Protein AF-A0A8D9S3X8-F1 (afdb_monomer)

Solvent-accessible surface area (backbone atoms only — not comparable to full-atom values): 17162 Å² total; per-residue (Å²): 129,84,77,70,69,65,68,73,70,64,71,75,69,75,83,75,82,81,81,86,65,79,70,72,74,68,79,63,86,40,63,64,54,43,50,50,49,48,48,38,60,72,48,58,67,36,42,63,57,46,53,51,48,69,74,66,63,87,63,100,60,94,54,62,64,28,54,48,35,35,47,45,12,53,45,31,48,51,50,31,56,53,54,72,70,56,53,65,71,56,39,74,53,50,33,66,70,52,52,52,49,50,34,55,55,40,46,53,50,19,50,53,27,41,54,50,18,53,71,61,45,84,78,63,57,71,68,57,51,53,53,49,51,53,52,51,53,53,50,53,51,51,50,52,48,41,54,73,75,64,33,61,70,56,72,79,59,55,64,61,57,59,53,53,46,22,67,49,21,73,43,88,69,46,92,59,45,45,76,38,74,57,69,48,56,74,61,35,52,40,49,44,67,35,45,51,23,37,38,32,35,53,24,36,35,39,17,87,27,29,32,38,37,32,37,44,22,35,38,28,38,42,22,35,42,30,6,59,46,53,47,83,54,77,93,46,35,89,45,78,42,68,25,44,25,39,38,28,43,48,16,35,40,24,41,46,18,36,40,36,55,54,23,39,40,22,40,53,14,35,38,34,60,58,12,33,36,82,57,66,39,63,54,35,24,32,30,37,41,81,71,43,40,82,78,41,74,62,60,92,90,74,87,71,85,72,68,76,70,71,77,74,81,80,72,80,129

Secondary structure (DSSP, 8-state):
--SSSSSSSSSSSSSSSS--S---------HHHHHHHHHIIIIITTHHHHHHHHHH--S--S-HHHHHHHHHHHHHHHHHHHHHT--HHHHHHH-HHHHHHHHHHHHHHHHHHHHHHHHH-TT--HHHHHHHHHHHHHHHHHHHHIIIII-HHHHTT-THHHHHHHHHHSS---TT-EEPSP-EESSSTTEEE-TT-EE-TT-EEE-TT-EEE-TT-EE-TT-EEE-EE--SSGGGTTS-EE--EEE-TT-EE-TT-EE-TTPEEPTT-EE-TT-EE-SPBPTTEEEEETTEEEEEE--TT----------------

Sequence (317 aa):
MNRLLKATSAFSSVAGHVINTRRTKMLKKHPLALYITWIVALAVIPLPLIILTNSQLTTDYEDLFAYDVGILAYVWWLVIIFLSTRPRWLEKYIGIPSMYFLHASLGVAALIAANAHKFLSPGADHLVETTGDIAWYLAIVGIIYAIVFMSGWLVDRFKLLLHVLNDVTGQKIDDSVEIRLPIRSDYGANLKIGKQVFINSGAMFTDLGRIELEDKVLVGPNVTIISVNHPLDPEKRHGIELKAVLIKENAWLGANATILPGVTVGENAVVAAGAVVSKDVPANTVIAGVPAKVIKKSEENNMSFGYITPLSANVER

Structure (mmCIF, N/CA/C/O backbone):
data_AF-A0A8D9S3X8-F1
#
_entry.id   AF-A0A8D9S3X8-F1
#
loop_
_atom_site.group_PDB
_atom_site.id
_atom_site.type_symbol
_atom_site.label_atom_id
_atom_site.label_alt_id
_atom_site.label_comp_id
_atom_site.label_asym_id
_atom_site.label_entity_id
_atom_site.label_seq_id
_atom_site.pdbx_PDB_ins_code
_atom_site.Cartn_x
_atom_site.Cartn_y
_atom_site.Cartn_z
_atom_site.occupancy
_atom_site.B_iso_or_equiv
_atom_site.auth_seq_id
_atom_site.auth_comp_id
_atom_site.auth_asym_id
_atom_site.auth_atom_id
_atom_site.pdbx_PDB_model_num
ATOM 1 N N . MET A 1 1 ? 10.628 -51.390 28.584 1.00 47.34 1 MET A N 1
ATOM 2 C CA . MET A 1 1 ? 11.008 -51.588 27.166 1.00 47.34 1 MET A CA 1
ATOM 3 C C . MET A 1 1 ? 9.856 -51.435 26.153 1.00 47.34 1 MET A C 1
ATOM 5 O O . MET A 1 1 ? 10.149 -51.240 24.989 1.00 47.34 1 MET A O 1
ATOM 9 N N . ASN A 1 2 ? 8.574 -51.382 26.561 1.00 42.44 2 ASN A N 1
ATOM 10 C CA . ASN A 1 2 ? 7.426 -51.174 25.644 1.00 42.44 2 ASN A CA 1
ATOM 11 C C . ASN A 1 2 ? 6.852 -49.738 25.592 1.00 42.44 2 ASN A C 1
ATOM 13 O O . ASN A 1 2 ? 5.782 -49.521 25.032 1.00 42.44 2 ASN A O 1
ATOM 17 N N . ARG A 1 3 ? 7.549 -48.737 26.151 1.00 36.69 3 ARG A N 1
ATOM 18 C CA . ARG A 1 3 ? 7.157 -47.312 26.051 1.00 36.69 3 ARG A CA 1
ATOM 19 C C . ARG A 1 3 ? 8.069 -46.456 25.166 1.00 36.69 3 ARG A C 1
ATOM 21 O O . ARG A 1 3 ? 7.710 -45.326 24.875 1.00 36.69 3 ARG A O 1
ATOM 28 N N . LEU A 1 4 ? 9.182 -47.005 24.675 1.00 35.19 4 LEU A N 1
ATOM 29 C CA . LEU A 1 4 ? 10.107 -46.302 23.770 1.00 35.19 4 LEU A CA 1
ATOM 30 C C . LEU A 1 4 ? 9.934 -46.683 22.288 1.00 35.19 4 LEU A C 1
ATOM 32 O O . LEU A 1 4 ? 10.415 -45.967 21.423 1.00 35.19 4 LEU A O 1
ATOM 36 N N . LEU A 1 5 ? 9.169 -47.739 21.979 1.00 35.56 5 LEU A N 1
ATOM 37 C CA . LEU A 1 5 ? 8.887 -48.178 20.600 1.00 35.56 5 LEU A CA 1
ATOM 38 C C . LEU A 1 5 ? 7.540 -47.682 20.033 1.00 35.56 5 LEU A C 1
ATOM 40 O O . LEU A 1 5 ? 7.235 -47.940 18.876 1.00 35.56 5 LEU A O 1
ATOM 44 N N . LYS A 1 6 ? 6.744 -46.925 20.807 1.00 35.66 6 LYS A N 1
ATOM 45 C CA . LYS A 1 6 ? 5.552 -46.200 20.302 1.00 35.66 6 LYS A CA 1
ATOM 46 C C . LYS A 1 6 ? 5.841 -44.748 19.894 1.00 35.66 6 LYS A C 1
ATOM 48 O O . LYS A 1 6 ? 4.970 -44.096 19.331 1.00 35.66 6 LYS A O 1
ATOM 53 N N . ALA A 1 7 ? 7.054 -44.253 20.148 1.00 36.44 7 ALA A N 1
ATOM 54 C CA . ALA A 1 7 ? 7.473 -42.895 19.791 1.00 36.44 7 ALA A CA 1
ATOM 55 C C . ALA A 1 7 ? 8.031 -42.785 18.357 1.00 36.44 7 ALA A C 1
ATOM 57 O O . ALA A 1 7 ? 8.157 -41.686 17.831 1.00 36.44 7 ALA A O 1
ATOM 58 N N . THR A 1 8 ? 8.313 -43.909 17.692 1.00 34.50 8 THR A N 1
ATOM 59 C CA . THR A 1 8 ? 8.893 -43.938 16.338 1.00 34.50 8 THR A CA 1
ATOM 60 C C . THR A 1 8 ? 7.892 -44.285 15.232 1.00 34.50 8 THR A C 1
ATOM 62 O O . THR A 1 8 ? 8.229 -44.165 14.060 1.00 34.50 8 THR A O 1
ATOM 65 N N . SER A 1 9 ? 6.637 -44.621 15.563 1.00 36.03 9 SER A N 1
ATOM 66 C CA . SER A 1 9 ? 5.563 -44.859 14.577 1.00 36.03 9 SER A CA 1
ATOM 67 C C . SER A 1 9 ? 4.504 -43.747 14.507 1.00 36.03 9 SER A C 1
ATOM 69 O O . SER A 1 9 ? 3.570 -43.849 13.719 1.00 36.03 9 SER A O 1
ATOM 71 N N . ALA A 1 10 ? 4.631 -42.686 15.313 1.00 36.22 10 ALA A N 1
ATOM 72 C CA . ALA A 1 10 ? 3.765 -41.498 15.265 1.00 36.22 10 ALA A CA 1
ATOM 73 C C . ALA A 1 10 ? 4.386 -40.326 14.476 1.00 36.22 10 ALA A C 1
ATOM 75 O O . ALA A 1 10 ? 3.729 -39.317 14.241 1.00 36.22 10 ALA A O 1
ATOM 76 N N . PHE A 1 11 ? 5.634 -40.475 14.019 1.00 32.47 11 PHE A N 1
ATOM 77 C CA . PHE A 1 11 ? 6.345 -39.475 13.214 1.00 32.47 11 PHE A CA 1
ATOM 78 C C . PHE A 1 11 ? 6.226 -39.691 11.695 1.00 32.47 11 PHE A C 1
ATOM 80 O O . PHE A 1 11 ? 6.710 -38.869 10.924 1.00 32.47 11 PHE A O 1
ATOM 87 N N . SER A 1 12 ? 5.548 -40.755 11.246 1.00 33.28 12 SER A N 1
ATOM 88 C CA . SER A 1 12 ? 5.388 -41.075 9.818 1.00 33.28 12 SER A CA 1
ATOM 89 C C . SER A 1 12 ? 3.976 -40.865 9.253 1.00 33.28 12 SER A C 1
ATOM 91 O O . SER A 1 12 ? 3.786 -41.073 8.059 1.00 33.28 12 SER A O 1
ATOM 93 N N . SER A 1 13 ? 2.994 -40.398 10.040 1.00 36.81 13 SER A N 1
ATOM 94 C CA . SER A 1 13 ? 1.639 -40.087 9.526 1.00 36.81 13 SER A CA 1
ATOM 95 C C . SER A 1 13 ? 1.201 -38.623 9.675 1.00 36.81 13 SER A C 1
ATOM 97 O O . SER A 1 13 ? 0.159 -38.244 9.148 1.00 36.81 13 SER A O 1
ATOM 99 N N . VAL A 1 14 ? 2.031 -37.762 10.276 1.00 34.62 14 VAL A N 1
ATOM 100 C CA . VAL A 1 14 ? 1.801 -36.301 10.359 1.00 34.62 14 VAL A CA 1
ATOM 101 C C . VAL A 1 14 ? 2.506 -35.535 9.221 1.00 34.62 14 VAL A C 1
ATOM 103 O O . VAL A 1 14 ? 2.234 -34.363 8.985 1.00 34.62 14 VAL A O 1
ATOM 106 N N . ALA A 1 15 ? 3.329 -36.213 8.414 1.00 32.97 15 ALA A N 1
ATOM 107 C CA . ALA A 1 15 ? 3.991 -35.634 7.238 1.00 32.97 15 ALA A CA 1
ATOM 108 C C . ALA A 1 15 ? 3.127 -35.642 5.953 1.00 32.97 15 ALA A C 1
ATOM 110 O O . ALA A 1 15 ? 3.614 -35.285 4.883 1.00 32.97 15 ALA A O 1
ATOM 111 N N . GLY A 1 16 ? 1.860 -36.071 6.033 1.00 33.44 16 GLY A N 1
ATOM 112 C CA . GLY A 1 16 ? 1.054 -36.406 4.854 1.00 33.44 16 GLY A CA 1
ATOM 113 C C . GLY A 1 16 ? -0.154 -35.521 4.543 1.00 33.44 16 GLY A C 1
ATOM 114 O O . GLY A 1 16 ? -0.777 -35.763 3.516 1.00 33.44 16 GLY A O 1
ATOM 115 N N . HIS A 1 17 ? -0.539 -34.550 5.380 1.00 36.78 17 HIS A N 1
ATOM 116 C CA . HIS A 1 17 ? -1.831 -33.851 5.218 1.00 36.78 17 HIS A CA 1
ATOM 117 C C . HIS A 1 17 ? -1.801 -32.354 5.562 1.00 36.78 17 HIS A C 1
ATOM 119 O O . HIS A 1 17 ? -2.729 -31.811 6.155 1.00 36.78 17 HIS A O 1
ATOM 125 N N . VAL A 1 18 ? -0.754 -31.651 5.132 1.00 38.16 18 VAL A N 1
ATOM 126 C CA . VAL A 1 18 ? -0.774 -30.186 5.051 1.00 38.16 18 VAL A CA 1
ATOM 127 C C . VAL A 1 18 ? -0.359 -29.789 3.637 1.00 38.16 18 VAL A C 1
ATOM 129 O O . VAL A 1 18 ? 0.583 -30.339 3.074 1.00 38.16 18 VAL A O 1
ATOM 132 N N . ILE A 1 19 ? -1.074 -28.805 3.087 1.00 36.69 19 ILE A N 1
ATOM 133 C CA . ILE A 1 19 ? -0.876 -28.162 1.778 1.00 36.69 19 ILE A CA 1
ATOM 134 C C . ILE A 1 19 ? -1.491 -28.903 0.574 1.00 36.69 19 ILE A C 1
ATOM 136 O O . ILE A 1 19 ? -0.815 -29.269 -0.383 1.00 36.69 19 ILE A O 1
ATOM 140 N N . ASN A 1 20 ? -2.823 -28.987 0.547 1.00 32.56 20 ASN A N 1
ATOM 141 C CA . ASN A 1 20 ? -3.553 -28.826 -0.717 1.00 32.56 20 ASN A CA 1
ATOM 142 C C . ASN A 1 20 ? -4.311 -27.489 -0.709 1.00 32.56 20 ASN A C 1
ATOM 144 O O . ASN A 1 20 ? -5.492 -27.400 -1.037 1.00 32.56 20 ASN A O 1
ATOM 148 N N . THR A 1 21 ? -3.620 -26.415 -0.314 1.00 38.22 21 THR A N 1
ATOM 149 C CA . THR A 1 21 ? -3.961 -25.105 -0.858 1.00 38.22 21 THR A CA 1
ATOM 150 C C . THR A 1 21 ? -3.691 -25.211 -2.347 1.00 38.22 21 THR A C 1
ATOM 152 O O . THR A 1 21 ? -2.612 -25.643 -2.758 1.00 38.22 21 THR A O 1
ATOM 155 N N . ARG A 1 22 ? -4.690 -24.878 -3.170 1.00 38.00 22 ARG A N 1
ATOM 156 C CA . ARG A 1 22 ? -4.484 -24.663 -4.601 1.00 38.00 22 ARG A CA 1
ATOM 157 C C . ARG A 1 22 ? -3.205 -23.851 -4.733 1.00 38.00 22 ARG A C 1
ATOM 159 O O . ARG A 1 22 ? -3.203 -22.674 -4.378 1.00 38.00 22 ARG A O 1
ATOM 166 N N . ARG A 1 23 ? -2.127 -24.483 -5.212 1.00 35.97 23 ARG A N 1
ATOM 167 C CA . ARG A 1 23 ? -0.972 -23.773 -5.741 1.00 35.97 23 ARG A CA 1
ATOM 168 C C . ARG A 1 23 ? -1.571 -22.807 -6.754 1.00 35.97 23 ARG A C 1
ATOM 170 O O . ARG A 1 23 ? -1.879 -23.204 -7.879 1.00 35.97 23 ARG A O 1
ATOM 177 N N . THR A 1 24 ? -1.717 -21.537 -6.380 1.00 40.12 24 THR A N 1
ATOM 178 C CA . THR A 1 24 ? -1.376 -20.469 -7.305 1.00 40.12 24 THR A CA 1
ATOM 179 C C . THR A 1 24 ? -0.051 -20.938 -7.860 1.00 40.12 24 THR A C 1
ATOM 181 O O . THR A 1 24 ? 0.897 -21.162 -7.106 1.00 40.12 24 THR A O 1
ATOM 184 N N . LYS A 1 25 ? -0.064 -21.352 -9.130 1.00 40.25 25 LYS A N 1
ATOM 185 C CA . LYS A 1 25 ? 1.134 -21.798 -9.825 1.00 40.25 25 LYS A CA 1
ATOM 186 C C . LYS A 1 25 ? 2.155 -20.715 -9.518 1.00 40.25 25 LYS A C 1
ATOM 188 O O . LYS A 1 25 ? 2.038 -19.618 -10.054 1.00 40.25 25 LYS A O 1
ATOM 193 N N . MET A 1 26 ? 3.091 -21.005 -8.609 1.00 37.62 26 MET A N 1
ATOM 194 C CA . MET A 1 26 ? 4.319 -20.244 -8.499 1.00 37.62 26 MET A CA 1
ATOM 195 C C . MET A 1 26 ? 4.748 -20.081 -9.943 1.00 37.62 26 MET A C 1
ATOM 197 O O . MET A 1 26 ? 4.790 -21.097 -10.652 1.00 37.62 26 MET A O 1
ATOM 201 N N . LEU A 1 27 ? 4.935 -18.833 -10.390 1.00 48.28 27 LEU A N 1
ATOM 202 C CA . LEU A 1 27 ? 5.639 -18.532 -11.628 1.00 48.28 27 LEU A CA 1
ATOM 203 C C . LEU A 1 27 ? 6.800 -19.511 -11.646 1.00 48.28 27 LEU A C 1
ATOM 205 O O . LEU A 1 27 ? 7.711 -19.404 -10.820 1.00 48.28 27 LEU A O 1
ATOM 209 N N . LYS A 1 28 ? 6.690 -20.569 -12.458 1.00 47.72 28 LYS A N 1
ATOM 210 C CA . LYS A 1 28 ? 7.789 -21.504 -12.580 1.00 47.72 28 LYS A CA 1
ATOM 211 C C . LYS A 1 28 ? 8.878 -20.595 -13.108 1.00 47.72 28 LYS A C 1
ATOM 213 O O . LYS A 1 28 ? 8.711 -20.038 -14.191 1.00 47.72 28 LYS A O 1
ATOM 218 N N . LYS A 1 29 ? 9.913 -20.354 -12.300 1.00 57.00 29 LYS A N 1
ATOM 219 C CA . LYS A 1 29 ? 11.132 -19.699 -12.752 1.00 57.00 29 LYS A CA 1
ATOM 220 C C . LYS A 1 29 ? 11.635 -20.593 -13.874 1.00 57.00 29 LYS A C 1
ATOM 222 O O . LYS A 1 29 ? 12.301 -21.591 -13.626 1.00 57.00 29 LYS A O 1
ATOM 227 N N . HIS A 1 30 ? 11.211 -20.304 -15.092 1.00 63.28 30 HIS A N 1
ATOM 228 C CA . HIS A 1 30 ? 11.728 -20.899 -16.300 1.00 63.28 30 HIS A CA 1
ATOM 229 C C . HIS A 1 30 ? 12.682 -19.856 -16.862 1.00 63.28 30 HIS A C 1
ATOM 231 O O . HIS A 1 30 ? 12.321 -19.169 -17.816 1.00 63.28 30 HIS A O 1
ATOM 237 N N . PRO A 1 31 ? 13.883 -19.692 -16.267 1.00 73.00 31 PRO A N 1
ATOM 238 C CA . PRO A 1 31 ? 14.869 -18.770 -16.810 1.00 73.00 31 PRO A CA 1
ATOM 239 C C . PRO A 1 31 ? 15.154 -19.127 -18.273 1.00 73.00 31 PRO A C 1
ATOM 241 O O . PRO A 1 31 ? 15.320 -18.236 -19.086 1.00 73.00 31 PRO A O 1
ATOM 244 N N . LEU A 1 32 ? 15.036 -20.409 -18.643 1.00 84.88 32 LEU A N 1
ATOM 245 C CA . LEU A 1 32 ? 15.086 -20.873 -20.026 1.00 84.88 32 LEU A CA 1
ATOM 246 C C . LEU A 1 32 ? 14.068 -20.182 -20.948 1.00 84.88 32 LEU A C 1
ATOM 248 O O . LEU A 1 32 ? 14.449 -19.744 -22.023 1.00 84.88 32 LEU A O 1
ATOM 252 N N . ALA A 1 33 ? 12.797 -20.052 -20.552 1.00 84.25 33 ALA A N 1
ATOM 253 C CA . ALA A 1 33 ? 11.791 -19.386 -21.384 1.00 84.25 33 ALA A CA 1
ATOM 254 C C . ALA A 1 33 ? 12.117 -17.897 -21.562 1.00 84.25 33 ALA A C 1
ATOM 256 O O . ALA A 1 33 ? 11.960 -17.354 -22.654 1.00 84.25 33 ALA A O 1
ATOM 257 N N . LEU A 1 34 ? 12.630 -17.257 -20.509 1.00 84.81 34 LEU A N 1
ATOM 258 C CA . LEU A 1 34 ? 13.109 -15.880 -20.570 1.00 84.81 34 LEU A CA 1
ATOM 259 C C . LEU A 1 34 ? 14.333 -15.746 -21.490 1.00 84.81 34 LEU A C 1
ATOM 261 O O . LEU A 1 34 ? 14.339 -14.871 -22.346 1.00 84.81 34 LEU A O 1
ATOM 265 N N . TYR A 1 35 ? 15.328 -16.631 -21.379 1.00 87.81 35 TYR A N 1
ATOM 266 C CA . TYR A 1 35 ? 16.508 -16.638 -22.252 1.00 87.81 35 TYR A CA 1
ATOM 267 C C . TYR A 1 35 ? 16.145 -16.910 -23.712 1.00 87.81 35 TYR A C 1
ATOM 269 O O . TYR A 1 35 ? 16.637 -16.216 -24.593 1.00 87.81 35 TYR A O 1
ATOM 277 N N . ILE A 1 36 ? 15.245 -17.861 -23.976 1.00 90.75 36 ILE A N 1
ATOM 278 C CA . ILE A 1 36 ? 14.726 -18.114 -25.326 1.00 90.75 36 ILE A CA 1
ATOM 279 C C . ILE A 1 36 ? 14.034 -16.860 -25.856 1.00 90.75 36 ILE A C 1
ATOM 281 O O . ILE A 1 36 ? 14.285 -16.467 -26.988 1.00 90.75 36 ILE A O 1
ATOM 285 N N . THR A 1 37 ? 13.212 -16.197 -25.038 1.00 88.38 37 THR A N 1
ATOM 286 C CA . THR A 1 37 ? 12.543 -14.951 -25.442 1.00 88.38 37 THR A CA 1
ATOM 287 C C . THR A 1 37 ? 13.562 -13.866 -25.796 1.00 88.38 37 THR A C 1
ATOM 289 O O . THR A 1 37 ? 13.409 -13.206 -26.819 1.00 88.38 37 THR A O 1
ATOM 292 N N . TRP A 1 38 ? 14.630 -13.723 -25.006 1.00 89.56 38 TRP A N 1
ATOM 293 C CA . TRP A 1 38 ? 15.734 -12.808 -25.299 1.00 89.56 38 TRP A CA 1
ATOM 294 C C . TRP A 1 38 ? 16.455 -13.145 -26.604 1.00 89.56 38 TRP A C 1
ATOM 296 O O . TRP A 1 38 ? 16.645 -12.258 -27.426 1.00 89.56 38 TRP A O 1
ATOM 306 N N . ILE A 1 39 ? 16.820 -14.410 -26.824 1.00 91.69 39 ILE A N 1
ATOM 307 C CA . ILE A 1 39 ? 17.488 -14.857 -28.058 1.00 91.69 39 ILE A CA 1
ATOM 308 C C . ILE A 1 39 ? 16.589 -14.607 -29.270 1.00 91.69 39 ILE A C 1
ATOM 310 O O . ILE A 1 39 ? 17.050 -14.112 -30.298 1.00 91.69 39 ILE A O 1
ATOM 314 N N . VAL A 1 40 ? 15.296 -14.910 -29.144 1.00 91.50 40 VAL A N 1
ATOM 315 C CA . VAL A 1 40 ? 14.330 -14.683 -30.217 1.00 91.50 40 VAL A CA 1
ATOM 316 C C . VAL A 1 40 ? 14.227 -13.192 -30.536 1.00 91.50 40 VAL A C 1
ATOM 318 O O . VAL A 1 40 ? 14.364 -12.816 -31.696 1.00 91.50 40 VAL A O 1
ATOM 321 N N . ALA A 1 41 ? 14.053 -12.347 -29.519 1.00 89.12 41 ALA A N 1
ATOM 322 C CA . ALA A 1 41 ? 13.935 -10.902 -29.686 1.00 89.12 41 ALA A CA 1
ATOM 323 C C . ALA A 1 41 ? 15.213 -10.251 -30.243 1.00 89.12 41 ALA A C 1
ATOM 325 O O . ALA A 1 41 ? 15.127 -9.416 -31.139 1.00 89.12 41 ALA A O 1
ATOM 326 N N . LEU A 1 42 ? 16.385 -10.630 -29.724 1.00 90.25 42 LEU A N 1
ATOM 327 C CA . LEU A 1 42 ? 17.657 -9.994 -30.070 1.00 90.25 42 LEU A CA 1
ATOM 328 C C . LEU A 1 42 ? 18.240 -10.492 -31.391 1.00 90.25 42 LEU A C 1
ATOM 330 O O . LEU A 1 42 ? 18.815 -9.690 -32.117 1.00 90.25 42 LEU A O 1
ATOM 334 N N . ALA A 1 43 ? 18.109 -11.786 -31.693 1.00 87.62 43 ALA A N 1
ATOM 335 C CA . ALA A 1 43 ? 18.827 -12.414 -32.800 1.00 87.62 43 ALA A CA 1
ATOM 336 C C . ALA A 1 43 ? 17.899 -13.031 -33.850 1.00 87.62 43 ALA A C 1
ATOM 338 O O . ALA A 1 43 ? 18.110 -12.817 -35.036 1.00 87.62 43 ALA A O 1
ATOM 339 N N . VAL A 1 44 ? 16.860 -13.773 -33.454 1.00 93.19 44 VAL A N 1
ATOM 340 C CA . VAL A 1 44 ? 16.051 -14.536 -34.428 1.00 93.19 44 VAL A CA 1
ATOM 341 C C . VAL A 1 44 ? 15.134 -13.635 -35.252 1.00 93.19 44 VAL A C 1
ATOM 343 O O . VAL A 1 44 ? 15.037 -13.826 -36.458 1.00 93.19 44 VAL A O 1
ATOM 346 N N . ILE A 1 45 ? 14.455 -12.669 -34.628 1.00 93.25 45 ILE A N 1
ATOM 347 C CA . ILE A 1 45 ? 13.508 -11.790 -35.335 1.00 93.25 45 ILE A CA 1
ATOM 348 C C . ILE A 1 45 ? 14.222 -10.836 -36.313 1.00 93.25 45 ILE A C 1
ATOM 350 O O . ILE A 1 45 ? 13.712 -10.675 -37.421 1.00 93.25 45 ILE A O 1
ATOM 354 N N . PRO A 1 46 ? 15.380 -10.224 -35.986 1.00 92.75 46 PRO A N 1
ATOM 355 C CA . PRO A 1 46 ? 16.067 -9.344 -36.938 1.00 92.75 46 PRO A CA 1
ATOM 356 C C . PRO A 1 46 ? 16.747 -10.070 -38.106 1.00 92.75 46 PRO A C 1
ATOM 358 O O . PRO A 1 46 ? 16.871 -9.505 -39.193 1.00 92.75 46 PRO A O 1
ATOM 361 N N . LEU A 1 47 ? 17.175 -11.320 -37.900 1.00 91.62 47 LEU A N 1
ATOM 362 C CA . LEU A 1 47 ? 18.034 -12.051 -38.835 1.00 91.62 47 LEU A CA 1
ATOM 363 C C . LEU A 1 47 ? 17.481 -12.165 -40.271 1.00 91.62 47 LEU A C 1
ATOM 365 O O . LEU A 1 47 ? 18.255 -11.933 -41.197 1.00 91.62 47 LEU A O 1
ATOM 369 N N . PRO A 1 48 ? 16.187 -12.466 -40.515 1.00 92.62 48 PRO A N 1
ATOM 370 C CA . PRO A 1 48 ? 15.653 -12.527 -41.875 1.00 92.62 48 PRO A CA 1
ATOM 371 C C . PRO A 1 48 ? 15.797 -11.212 -42.644 1.00 92.62 48 PRO A C 1
ATOM 373 O O . PRO A 1 48 ? 16.111 -11.236 -43.832 1.00 92.62 48 PRO A O 1
ATOM 376 N N . LEU A 1 49 ? 15.591 -10.072 -41.975 1.00 89.38 49 LEU A N 1
ATOM 377 C CA . LEU A 1 49 ? 15.681 -8.759 -42.611 1.00 89.38 49 LEU A CA 1
ATOM 378 C C . LEU A 1 49 ? 17.139 -8.371 -42.884 1.00 89.38 49 LEU A C 1
ATOM 380 O O . LEU A 1 49 ? 17.425 -7.831 -43.945 1.00 89.38 49 LEU A O 1
ATOM 384 N N . ILE A 1 50 ? 18.059 -8.715 -41.980 1.00 89.69 50 ILE A N 1
ATOM 385 C CA . ILE A 1 50 ? 19.508 -8.551 -42.188 1.00 89.69 50 ILE A CA 1
ATOM 386 C C . ILE A 1 50 ? 19.976 -9.372 -43.399 1.00 89.69 50 ILE A C 1
ATOM 388 O O . ILE A 1 50 ? 20.613 -8.841 -44.303 1.00 89.69 50 ILE A O 1
ATOM 392 N N . ILE A 1 51 ? 19.609 -10.659 -43.467 1.00 89.00 51 ILE A N 1
ATOM 393 C CA . ILE A 1 51 ? 19.984 -11.540 -44.588 1.00 89.00 51 ILE A CA 1
ATOM 394 C C . ILE A 1 51 ? 19.415 -11.019 -45.909 1.00 89.00 51 ILE A C 1
ATOM 396 O O . ILE A 1 51 ? 20.116 -11.002 -46.922 1.00 89.00 51 ILE A O 1
ATOM 400 N N . LEU A 1 52 ? 18.144 -10.607 -45.919 1.00 86.88 52 LEU A N 1
ATOM 401 C CA . LEU A 1 52 ? 17.510 -10.076 -47.122 1.00 86.88 52 LEU A CA 1
ATOM 402 C C . LEU A 1 52 ? 18.236 -8.819 -47.609 1.00 86.88 52 LEU A C 1
ATOM 404 O O . LEU A 1 52 ? 18.601 -8.742 -48.777 1.00 86.88 52 LEU A O 1
ATOM 408 N N . THR A 1 53 ? 18.496 -7.873 -46.711 1.00 83.44 53 THR A N 1
ATOM 409 C CA . THR A 1 53 ? 19.188 -6.624 -47.037 1.00 83.44 53 THR A CA 1
ATOM 410 C C . THR A 1 53 ? 20.599 -6.890 -47.564 1.00 83.44 53 THR A C 1
ATOM 412 O O . THR A 1 53 ? 20.942 -6.414 -48.643 1.00 83.44 53 THR A O 1
ATOM 415 N N . ASN A 1 54 ? 21.370 -7.745 -46.891 1.00 83.94 54 ASN A N 1
ATOM 416 C CA . ASN A 1 54 ? 22.747 -8.065 -47.282 1.00 83.94 54 ASN A CA 1
ATOM 417 C C . ASN A 1 54 ? 22.847 -8.930 -48.551 1.00 83.94 54 ASN A C 1
ATOM 419 O O . ASN A 1 54 ? 23.908 -8.989 -49.163 1.00 83.94 54 ASN A O 1
ATOM 423 N N . SER A 1 55 ? 21.766 -9.603 -48.962 1.00 83.06 55 SER A N 1
ATOM 424 C CA . SER A 1 55 ? 21.727 -10.380 -50.213 1.00 83.06 55 SER A CA 1
ATOM 425 C C . SER A 1 55 ? 21.195 -9.599 -51.418 1.00 83.06 55 SER A C 1
ATOM 427 O O . SER A 1 55 ? 21.446 -10.009 -52.549 1.00 83.06 55 SER A O 1
ATOM 429 N N . GLN A 1 56 ? 20.457 -8.505 -51.194 1.00 78.06 56 GLN A N 1
ATOM 430 C CA . GLN A 1 56 ? 19.800 -7.720 -52.249 1.00 78.06 56 GLN A CA 1
ATOM 431 C C . GLN A 1 56 ? 20.436 -6.340 -52.478 1.00 78.06 56 GLN A C 1
ATOM 433 O O . GLN A 1 56 ? 20.281 -5.782 -53.563 1.00 78.06 56 GLN A O 1
ATOM 438 N N . LEU A 1 57 ? 21.153 -5.774 -51.501 1.00 68.56 57 LEU A N 1
ATOM 439 C CA . LEU A 1 57 ? 21.923 -4.543 -51.700 1.00 68.56 57 LEU A CA 1
ATOM 440 C C . LEU A 1 57 ? 23.228 -4.868 -52.439 1.00 68.56 57 LEU A C 1
ATOM 442 O O . LEU A 1 57 ? 24.186 -5.360 -51.854 1.00 68.56 57 LEU A O 1
ATOM 446 N N . THR A 1 58 ? 23.259 -4.601 -53.745 1.00 56.94 58 THR A N 1
ATOM 447 C CA . THR A 1 58 ? 24.386 -4.911 -54.645 1.00 56.94 58 THR A CA 1
ATOM 448 C C . THR A 1 58 ? 25.251 -3.695 -54.998 1.00 56.94 58 THR A C 1
ATOM 450 O O . THR A 1 58 ? 25.844 -3.663 -56.072 1.00 56.94 58 THR A O 1
ATOM 453 N N . THR A 1 59 ? 25.291 -2.659 -54.162 1.00 55.28 59 THR A N 1
ATOM 454 C CA . THR A 1 59 ? 25.973 -1.392 -54.493 1.00 55.28 59 THR A CA 1
ATOM 455 C C . THR A 1 59 ? 27.048 -1.040 -53.476 1.00 55.28 59 THR A C 1
ATOM 457 O O . THR A 1 59 ? 26.844 -1.299 -52.293 1.00 55.28 59 THR A O 1
ATOM 460 N N . ASP A 1 60 ? 28.135 -0.431 -53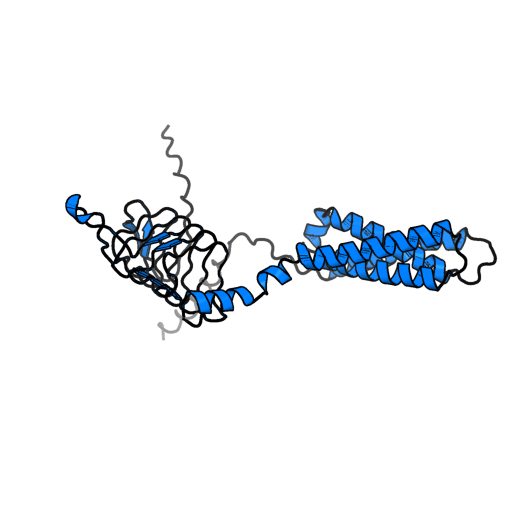.970 1.00 55.50 60 ASP A N 1
ATOM 461 C CA . ASP A 1 60 ? 29.393 0.012 -53.330 1.00 55.50 60 ASP A CA 1
ATOM 462 C C . ASP A 1 60 ? 29.244 0.882 -52.057 1.00 55.50 60 ASP A C 1
ATOM 464 O O . ASP A 1 60 ? 29.789 1.980 -51.958 1.00 55.50 60 ASP A O 1
ATOM 468 N N . TYR A 1 61 ? 28.497 0.421 -51.058 1.00 55.59 61 TYR A N 1
ATOM 469 C CA . TYR A 1 61 ? 28.475 1.011 -49.726 1.00 55.59 61 TYR A CA 1
ATOM 470 C C . TYR A 1 61 ? 29.415 0.206 -48.834 1.00 55.59 61 TYR A C 1
ATOM 472 O O . TYR A 1 61 ? 29.125 -0.935 -48.480 1.00 55.59 61 TYR A O 1
ATOM 480 N N . GLU A 1 62 ? 30.538 0.815 -48.457 1.00 58.31 62 GLU A N 1
ATOM 481 C CA . GLU A 1 62 ? 31.557 0.201 -47.594 1.00 58.31 62 GLU A CA 1
ATOM 482 C C . GLU A 1 62 ? 31.052 -0.107 -46.164 1.00 58.31 62 GLU A C 1
ATOM 484 O O . GLU A 1 62 ? 31.702 -0.852 -45.436 1.00 58.31 62 GLU A O 1
ATOM 489 N N . ASP A 1 63 ? 29.851 0.357 -45.783 1.00 66.50 63 ASP A N 1
ATOM 490 C CA . ASP A 1 63 ? 29.333 0.289 -44.410 1.00 66.50 63 ASP A CA 1
ATOM 491 C C . ASP A 1 63 ? 28.015 -0.502 -44.260 1.00 66.50 63 ASP A C 1
ATOM 493 O O . ASP A 1 63 ? 27.052 -0.035 -43.645 1.00 66.50 63 ASP A O 1
ATOM 497 N N . LEU A 1 64 ? 27.960 -1.746 -44.759 1.00 76.62 64 LEU A N 1
ATOM 498 C CA . LEU A 1 64 ? 26.841 -2.684 -44.496 1.00 76.62 64 LEU A CA 1
ATOM 499 C C . LEU A 1 64 ? 26.508 -2.800 -42.993 1.00 76.62 64 LEU A C 1
ATOM 501 O O . LEU A 1 64 ? 25.346 -2.920 -42.605 1.00 76.62 64 LEU A O 1
ATOM 505 N N . PHE A 1 65 ? 27.521 -2.664 -42.134 1.00 85.81 65 PHE A N 1
ATOM 506 C CA . PHE A 1 65 ? 27.362 -2.680 -40.682 1.00 85.81 65 PHE A CA 1
ATOM 507 C C . PHE A 1 65 ? 26.465 -1.549 -40.154 1.00 85.81 65 PHE A C 1
ATOM 509 O O . PHE A 1 65 ? 25.665 -1.773 -39.244 1.00 85.81 65 PHE A O 1
ATOM 516 N N . ALA A 1 66 ? 26.552 -0.342 -40.724 1.00 85.31 66 ALA A N 1
ATOM 517 C CA . ALA A 1 66 ? 25.712 0.779 -40.307 1.00 85.31 66 ALA A CA 1
ATOM 518 C C . ALA A 1 66 ? 24.229 0.462 -40.542 1.00 85.31 66 ALA A C 1
ATOM 520 O O . ALA A 1 66 ? 23.390 0.721 -39.675 1.00 85.31 66 ALA A O 1
ATOM 521 N N . TYR A 1 67 ? 23.907 -0.144 -41.686 1.00 84.75 67 TYR A N 1
ATOM 522 C CA . TYR A 1 67 ? 22.545 -0.542 -42.043 1.00 84.75 67 TYR A CA 1
ATOM 523 C C . TYR A 1 67 ? 22.031 -1.699 -41.183 1.00 84.75 67 TYR A C 1
ATOM 525 O O . TYR A 1 67 ? 20.891 -1.641 -40.721 1.00 84.75 67 TYR A O 1
ATOM 533 N N . ASP A 1 68 ? 22.872 -2.689 -40.876 1.00 90.19 68 ASP A N 1
ATOM 534 C CA . ASP A 1 68 ? 22.521 -3.790 -39.970 1.00 90.19 68 ASP A CA 1
ATOM 535 C C . ASP A 1 68 ? 22.136 -3.275 -38.575 1.00 90.19 68 ASP A C 1
ATOM 537 O O . ASP A 1 68 ? 21.135 -3.704 -37.995 1.00 90.19 68 ASP A O 1
ATOM 541 N N . VAL A 1 69 ? 22.878 -2.295 -38.052 1.00 91.06 69 VAL A N 1
ATOM 542 C CA . VAL A 1 69 ? 22.568 -1.640 -36.772 1.00 91.06 69 VAL A CA 1
ATOM 543 C C . VAL A 1 69 ? 21.233 -0.883 -36.837 1.00 91.06 69 VAL A C 1
ATOM 545 O O . VAL A 1 69 ? 20.444 -0.946 -35.890 1.00 91.06 69 VAL A O 1
ATOM 548 N N . GLY A 1 70 ? 20.933 -0.224 -37.960 1.00 89.50 70 GLY A N 1
ATOM 549 C CA . GLY A 1 70 ? 19.639 0.427 -38.191 1.00 89.50 70 GLY A CA 1
ATOM 550 C C . GLY A 1 70 ? 18.475 -0.568 -38.247 1.00 89.50 70 GLY A C 1
ATOM 551 O O . GLY A 1 70 ? 17.429 -0.347 -37.632 1.00 89.50 70 GLY A O 1
ATOM 552 N N . ILE A 1 71 ? 18.674 -1.712 -38.907 1.00 91.56 71 ILE A N 1
ATOM 553 C CA . ILE A 1 71 ? 17.700 -2.809 -38.969 1.00 91.56 71 ILE A CA 1
ATOM 554 C C . ILE A 1 71 ? 17.445 -3.390 -37.576 1.00 91.56 71 ILE A C 1
ATOM 556 O O . ILE A 1 71 ? 16.286 -3.599 -37.209 1.00 91.56 71 ILE A O 1
ATOM 560 N N . LEU A 1 72 ? 18.494 -3.612 -36.777 1.00 94.31 72 LEU A N 1
ATOM 561 C CA . LEU A 1 72 ? 18.353 -4.057 -35.388 1.00 94.31 72 LEU A CA 1
ATOM 562 C C . LEU A 1 72 ? 17.501 -3.075 -34.581 1.00 94.31 72 LEU A C 1
ATOM 564 O O . LEU A 1 72 ? 16.552 -3.497 -33.919 1.00 94.31 72 LEU A O 1
ATOM 568 N N . ALA A 1 73 ? 17.788 -1.775 -34.685 1.00 92.38 73 ALA A N 1
ATOM 569 C CA . ALA A 1 73 ? 17.022 -0.737 -34.006 1.00 92.38 73 ALA A CA 1
ATOM 570 C C . ALA A 1 73 ? 15.536 -0.773 -34.395 1.00 92.38 73 ALA A C 1
ATOM 572 O O . ALA A 1 73 ? 14.668 -0.816 -33.520 1.00 92.38 73 ALA A O 1
ATOM 573 N N . TYR A 1 74 ? 15.241 -0.823 -35.697 1.00 91.12 74 TYR A N 1
ATOM 574 C CA . TYR A 1 74 ? 13.877 -0.879 -36.223 1.00 91.12 74 TYR A CA 1
ATOM 575 C C . TYR A 1 74 ? 13.118 -2.120 -35.736 1.00 91.12 74 TYR A C 1
ATOM 577 O O . TYR A 1 74 ? 12.003 -2.019 -35.217 1.00 91.12 74 TYR A O 1
ATOM 585 N N . VAL A 1 75 ? 13.729 -3.300 -35.851 1.00 95.12 75 VAL A N 1
ATOM 586 C CA . VAL A 1 75 ? 13.093 -4.559 -35.453 1.00 95.12 75 VAL A CA 1
ATOM 587 C C . VAL A 1 75 ? 12.862 -4.600 -33.947 1.00 95.12 75 VAL A C 1
ATOM 589 O O . VAL A 1 75 ? 11.772 -4.966 -33.506 1.00 95.12 75 VAL A O 1
ATOM 592 N N . TRP A 1 76 ? 13.837 -4.185 -33.138 1.00 95.25 76 TRP A N 1
ATOM 593 C CA . TRP A 1 76 ? 13.660 -4.101 -31.690 1.00 95.25 76 TRP A CA 1
ATOM 594 C C . TRP A 1 76 ? 12.559 -3.111 -31.308 1.00 95.25 76 TRP A C 1
ATOM 596 O O . TRP A 1 76 ? 11.788 -3.405 -30.393 1.00 95.25 76 TRP A O 1
ATOM 606 N N . TRP A 1 77 ? 12.400 -2.009 -32.050 1.00 91.25 77 TRP A N 1
ATOM 607 C CA . TRP A 1 77 ? 11.287 -1.075 -31.870 1.00 91.25 77 TRP A CA 1
ATOM 608 C C . TRP A 1 77 ? 9.918 -1.736 -32.114 1.00 91.25 77 TRP A C 1
ATOM 610 O O . TRP A 1 77 ? 8.985 -1.595 -31.321 1.00 91.25 77 TRP A O 1
ATOM 620 N N . LEU A 1 78 ? 9.790 -2.543 -33.168 1.00 93.56 78 LEU A N 1
ATOM 621 C CA . LEU A 1 78 ? 8.565 -3.312 -33.417 1.00 93.56 78 LEU A CA 1
ATOM 622 C C . LEU A 1 78 ? 8.312 -4.363 -32.331 1.00 93.56 78 LEU A C 1
ATOM 624 O O . LEU A 1 78 ? 7.171 -4.551 -31.900 1.00 93.56 78 LEU A O 1
ATOM 628 N N . VAL A 1 79 ? 9.367 -5.023 -31.848 1.00 94.06 79 VAL A N 1
ATOM 629 C CA . VAL A 1 79 ? 9.259 -6.008 -30.767 1.00 94.06 79 VAL A CA 1
ATOM 630 C C . VAL A 1 79 ? 8.784 -5.343 -29.476 1.00 94.06 79 VAL A C 1
ATOM 632 O O . VAL A 1 79 ? 7.885 -5.882 -28.832 1.00 94.06 79 VAL A O 1
ATOM 635 N N . ILE A 1 80 ? 9.293 -4.166 -29.095 1.00 92.94 80 ILE A N 1
ATOM 636 C CA . ILE A 1 80 ? 8.797 -3.478 -27.891 1.00 92.94 80 ILE A CA 1
ATOM 637 C C . ILE A 1 80 ? 7.336 -3.038 -28.039 1.00 92.94 80 ILE A C 1
ATOM 639 O O . ILE A 1 80 ? 6.577 -3.189 -27.078 1.00 92.94 80 ILE A O 1
ATOM 643 N N . ILE A 1 81 ? 6.910 -2.579 -29.225 1.00 91.00 81 ILE A N 1
ATOM 644 C CA . ILE A 1 81 ? 5.504 -2.247 -29.501 1.00 91.00 81 ILE A CA 1
ATOM 645 C C . ILE A 1 81 ? 4.647 -3.502 -29.333 1.00 91.00 81 ILE A C 1
ATOM 647 O O . ILE A 1 81 ? 3.654 -3.480 -28.608 1.00 91.00 81 ILE A O 1
ATOM 651 N N . PHE A 1 82 ? 5.061 -4.632 -29.906 1.00 93.50 82 PHE A N 1
ATOM 652 C CA . PHE A 1 82 ? 4.368 -5.904 -29.725 1.00 93.50 82 PHE A CA 1
ATOM 653 C C . PHE A 1 82 ? 4.299 -6.322 -28.248 1.00 93.50 82 PHE A C 1
ATOM 655 O O . PHE A 1 82 ? 3.223 -6.668 -27.759 1.00 93.50 82 PHE A O 1
ATOM 662 N N . LEU A 1 83 ? 5.400 -6.229 -27.498 1.00 91.19 83 LEU A N 1
ATOM 663 C CA . LEU A 1 83 ? 5.422 -6.546 -26.064 1.00 91.19 83 LEU A CA 1
ATOM 664 C C . LEU A 1 83 ? 4.480 -5.644 -25.252 1.00 91.19 83 LEU A C 1
ATOM 666 O O . LEU A 1 83 ? 3.883 -6.110 -24.279 1.00 91.19 83 LEU A O 1
ATOM 670 N N . SER A 1 84 ? 4.283 -4.389 -25.671 1.00 88.06 84 SER A N 1
ATOM 671 C CA . SER A 1 84 ? 3.356 -3.459 -25.014 1.00 88.06 84 SER A CA 1
ATOM 672 C C . SER A 1 84 ? 1.886 -3.897 -25.117 1.00 88.06 84 SER A C 1
ATOM 674 O O . SER A 1 84 ? 1.092 -3.582 -24.232 1.00 88.06 84 SER A O 1
ATOM 676 N N . THR A 1 85 ? 1.540 -4.723 -26.116 1.00 93.19 85 THR A N 1
ATOM 677 C CA . THR A 1 85 ? 0.199 -5.328 -26.257 1.00 93.19 85 THR A CA 1
ATOM 678 C C . THR A 1 85 ? -0.090 -6.439 -25.241 1.00 93.19 85 THR A C 1
ATOM 680 O O . THR A 1 85 ? -1.216 -6.928 -25.168 1.00 93.19 85 THR A O 1
ATOM 683 N N . ARG A 1 86 ? 0.908 -6.835 -24.437 1.00 90.38 86 ARG A N 1
ATOM 684 C CA . ARG A 1 86 ? 0.831 -7.909 -23.430 1.00 90.38 86 ARG A CA 1
ATOM 685 C C . ARG A 1 86 ? 0.276 -9.224 -23.994 1.00 90.38 86 ARG A C 1
ATOM 687 O O . ARG A 1 86 ? -0.816 -9.665 -23.618 1.00 90.38 86 ARG A O 1
ATOM 694 N N . PRO A 1 87 ? 1.025 -9.901 -24.879 1.00 92.12 87 PRO A N 1
ATOM 695 C CA . PRO A 1 87 ? 0.620 -11.202 -25.393 1.00 92.12 87 PRO A CA 1
ATOM 696 C C . PRO A 1 87 ? 0.444 -12.213 -24.248 1.00 92.12 87 PRO A C 1
ATOM 698 O O . PRO A 1 87 ? 1.415 -12.670 -23.646 1.00 92.12 87 PRO A O 1
ATOM 701 N N . ARG A 1 88 ? -0.811 -12.605 -23.971 1.00 88.44 88 ARG A N 1
ATOM 702 C CA . ARG A 1 88 ? -1.186 -13.483 -22.838 1.00 88.44 88 ARG A CA 1
ATOM 703 C C . ARG A 1 88 ? -0.406 -14.797 -22.793 1.00 88.44 88 ARG A C 1
ATOM 705 O O . ARG A 1 88 ? -0.150 -15.335 -21.717 1.00 88.44 88 ARG A O 1
ATOM 712 N N . TRP A 1 89 ? -0.055 -15.340 -23.961 1.00 89.75 89 TRP A N 1
ATOM 713 C CA . TRP A 1 89 ? 0.745 -16.558 -24.049 1.00 89.75 89 TRP A CA 1
ATOM 714 C C . TRP A 1 89 ? 2.147 -16.323 -23.481 1.00 89.75 89 TRP A C 1
ATOM 716 O O . TRP A 1 89 ? 2.581 -17.098 -22.638 1.00 89.75 89 TRP A O 1
ATOM 726 N N . LEU A 1 90 ? 2.810 -15.231 -23.859 1.00 87.31 90 LEU A N 1
ATOM 727 C CA . LEU A 1 90 ? 4.157 -14.896 -23.407 1.00 87.31 90 LEU A CA 1
ATOM 728 C C . LEU A 1 90 ? 4.161 -14.534 -21.923 1.00 87.31 90 LEU A C 1
ATOM 730 O O . LEU A 1 90 ? 4.982 -15.050 -21.168 1.00 87.31 90 LEU A O 1
ATOM 734 N N . GLU A 1 91 ? 3.184 -13.735 -21.488 1.00 86.88 91 GLU A N 1
ATOM 735 C CA . GLU A 1 91 ? 2.982 -13.379 -20.080 1.00 86.88 91 GLU A CA 1
ATOM 736 C C . GLU A 1 91 ? 2.912 -14.627 -19.189 1.00 86.88 91 GLU A C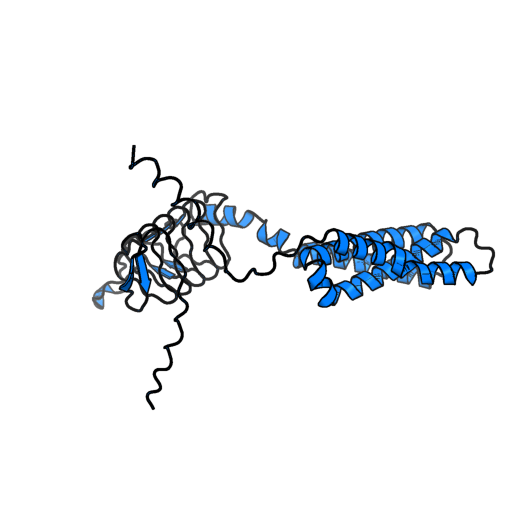 1
ATOM 738 O O . GLU A 1 91 ? 3.562 -14.696 -18.148 1.00 86.88 91 GLU A O 1
ATOM 743 N N . LYS A 1 92 ? 2.184 -15.659 -19.629 1.00 86.94 92 LYS A N 1
ATOM 744 C CA . LYS A 1 92 ? 2.062 -16.933 -18.912 1.00 86.94 92 LYS A CA 1
ATOM 745 C C . LYS A 1 92 ? 3.395 -17.683 -18.777 1.00 86.94 92 LYS A C 1
ATOM 747 O O . LYS A 1 92 ? 3.541 -18.462 -17.834 1.00 86.94 92 LYS A O 1
ATOM 752 N N . TYR A 1 93 ? 4.335 -17.491 -19.704 1.00 86.69 93 TYR A N 1
ATOM 753 C CA . TYR A 1 93 ? 5.626 -18.188 -19.715 1.00 86.69 93 TYR A CA 1
ATOM 754 C C . TYR A 1 93 ? 6.724 -17.449 -18.952 1.00 86.69 93 TYR A C 1
ATOM 756 O O . TYR A 1 93 ? 7.430 -18.086 -18.171 1.00 86.69 93 TYR A O 1
ATOM 764 N N . ILE A 1 94 ? 6.882 -16.140 -19.174 1.00 86.12 94 ILE A N 1
ATOM 765 C CA . ILE A 1 94 ? 7.979 -15.356 -18.574 1.00 86.12 94 ILE A CA 1
ATOM 766 C C . ILE A 1 94 ? 7.534 -14.527 -17.366 1.00 86.12 94 ILE A C 1
ATOM 768 O O . ILE A 1 94 ? 8.363 -14.146 -16.547 1.00 86.12 94 ILE A O 1
ATOM 772 N N . GLY A 1 95 ? 6.230 -14.297 -17.208 1.00 83.38 95 GLY A N 1
ATOM 773 C CA . GLY A 1 95 ? 5.667 -13.466 -16.152 1.00 83.38 95 GLY A CA 1
ATOM 774 C C . GLY A 1 95 ? 5.652 -11.976 -16.492 1.00 83.38 95 GLY A C 1
ATOM 775 O O . GLY A 1 95 ? 6.472 -11.468 -17.257 1.00 83.38 95 GLY A O 1
ATOM 776 N N . ILE A 1 96 ? 4.718 -11.264 -15.861 1.00 79.88 96 ILE A N 1
ATOM 777 C CA . ILE A 1 96 ? 4.523 -9.817 -16.021 1.00 79.88 96 ILE A CA 1
ATOM 778 C C . ILE A 1 96 ? 5.812 -9.016 -15.729 1.00 79.88 96 ILE A C 1
ATOM 780 O O . ILE A 1 96 ? 6.184 -8.197 -16.571 1.00 79.88 96 ILE A O 1
ATOM 784 N N . PRO A 1 97 ? 6.546 -9.242 -14.613 1.00 78.31 97 PRO A N 1
ATOM 785 C CA . PRO A 1 97 ? 7.733 -8.437 -14.309 1.00 78.31 97 PRO A CA 1
ATOM 786 C C . PRO A 1 97 ? 8.843 -8.591 -15.354 1.00 78.31 97 PRO A C 1
ATOM 788 O O . PRO A 1 97 ? 9.437 -7.605 -15.780 1.00 78.31 97 PRO A O 1
ATOM 791 N N . SER A 1 98 ? 9.098 -9.821 -15.808 1.00 84.00 98 SER A N 1
ATOM 792 C CA . SER A 1 98 ? 10.129 -10.093 -16.812 1.00 84.00 98 SER A CA 1
ATOM 793 C C . SER A 1 98 ? 9.752 -9.563 -18.193 1.00 84.00 98 SER A C 1
ATOM 795 O O . SER A 1 98 ? 10.638 -9.144 -18.930 1.00 84.00 98 SER A O 1
ATOM 797 N N . MET A 1 99 ? 8.461 -9.529 -18.536 1.00 87.75 99 MET A N 1
ATOM 798 C CA . MET A 1 99 ? 7.984 -8.930 -19.785 1.00 87.75 99 MET A CA 1
ATOM 799 C C . MET A 1 99 ? 8.208 -7.412 -19.816 1.00 87.75 99 MET A C 1
ATOM 801 O O . MET A 1 99 ? 8.677 -6.894 -20.827 1.00 87.75 99 MET A O 1
ATOM 805 N N . TYR A 1 100 ? 7.945 -6.703 -18.712 1.00 83.88 100 TYR A N 1
ATOM 806 C CA . TYR A 1 100 ? 8.262 -5.272 -18.624 1.00 83.88 100 TYR A CA 1
ATOM 807 C C . TYR A 1 100 ? 9.758 -5.001 -18.637 1.00 83.88 100 TYR A C 1
ATOM 809 O O . TYR A 1 100 ? 10.194 -4.062 -19.295 1.00 83.88 100 TYR A O 1
ATOM 817 N N . PHE A 1 101 ? 10.541 -5.828 -17.940 1.00 84.75 101 PHE A N 1
ATOM 818 C CA . PHE A 1 101 ? 11.995 -5.721 -17.969 1.00 84.75 101 PHE A CA 1
ATOM 819 C C . PHE A 1 101 ? 12.529 -5.885 -19.397 1.00 84.75 101 PHE A C 1
ATOM 821 O O . PHE A 1 101 ? 13.277 -5.037 -19.868 1.00 84.75 101 PHE A O 1
ATOM 828 N N . LEU A 1 102 ? 12.071 -6.917 -20.114 1.00 88.00 102 LEU A N 1
ATOM 829 C CA . LEU A 1 102 ? 12.397 -7.138 -21.523 1.00 88.00 102 LEU A CA 1
ATOM 830 C C . LEU A 1 102 ? 12.017 -5.928 -22.389 1.00 88.00 102 LEU A C 1
ATOM 832 O O . LEU A 1 102 ? 12.856 -5.443 -23.136 1.00 88.00 102 LEU A O 1
ATOM 836 N N . HIS A 1 103 ? 10.788 -5.417 -22.266 1.00 90.25 103 HIS A N 1
ATOM 837 C CA . HIS A 1 103 ? 10.321 -4.246 -23.017 1.00 90.25 103 HIS A CA 1
ATOM 838 C C . HIS A 1 103 ? 11.197 -3.009 -22.762 1.00 90.25 103 HIS A C 1
ATOM 840 O O . HIS A 1 103 ? 11.662 -2.381 -23.710 1.00 90.25 103 HIS A O 1
ATOM 846 N N . ALA A 1 104 ? 11.463 -2.680 -21.495 1.00 85.62 104 ALA A N 1
ATOM 847 C CA . ALA A 1 104 ? 12.250 -1.507 -21.126 1.00 85.62 104 ALA A CA 1
ATOM 848 C C . ALA A 1 104 ? 13.707 -1.624 -21.597 1.00 85.62 104 ALA A C 1
ATOM 850 O O . ALA A 1 104 ? 14.233 -0.712 -22.232 1.00 85.62 104 ALA A O 1
ATOM 851 N N . SER A 1 105 ? 14.355 -2.761 -21.332 1.00 89.00 105 SER A N 1
ATOM 852 C CA . SER A 1 105 ? 15.747 -2.995 -21.718 1.00 89.00 105 SER A CA 1
ATOM 853 C C . SER A 1 105 ? 15.930 -3.046 -23.235 1.00 89.00 105 SER A C 1
ATOM 855 O O . SER A 1 105 ? 16.892 -2.477 -23.748 1.00 89.00 105 SER A O 1
ATOM 857 N N . LEU A 1 106 ? 15.002 -3.672 -23.964 1.00 91.81 106 LEU A N 1
ATOM 858 C CA . LEU A 1 106 ? 15.039 -3.711 -25.425 1.00 91.81 106 LEU A CA 1
ATOM 859 C C . LEU A 1 106 ? 14.778 -2.325 -26.034 1.00 91.81 106 LEU A C 1
ATOM 861 O O . LEU A 1 106 ? 15.389 -1.988 -27.041 1.00 91.81 106 LEU A O 1
ATOM 865 N N . GLY A 1 107 ? 13.950 -1.492 -25.394 1.00 89.62 107 GLY A N 1
ATOM 866 C CA . GLY A 1 107 ? 13.742 -0.101 -25.803 1.00 89.62 107 GLY A CA 1
ATOM 867 C C . GLY A 1 107 ? 15.006 0.747 -25.676 1.00 89.62 107 GLY A C 1
ATOM 868 O O . GLY A 1 107 ? 15.352 1.475 -26.604 1.00 89.62 107 GLY A O 1
ATOM 869 N N . VAL A 1 108 ? 15.755 0.597 -24.578 1.00 88.00 108 VAL A N 1
ATOM 870 C CA . VAL A 1 108 ? 17.065 1.255 -24.419 1.00 88.00 108 VAL A CA 1
ATOM 871 C C . VAL A 1 108 ? 18.057 0.758 -25.473 1.00 88.00 108 VAL A C 1
ATOM 873 O O . VAL A 1 108 ? 18.740 1.568 -26.095 1.00 88.00 108 VAL A O 1
ATOM 876 N N . ALA A 1 109 ? 18.117 -0.555 -25.717 1.00 91.38 109 ALA A N 1
ATOM 877 C CA . ALA A 1 109 ? 18.992 -1.126 -26.740 1.00 91.38 109 ALA A CA 1
ATOM 878 C C . ALA A 1 109 ? 18.647 -0.616 -28.152 1.00 91.38 109 ALA A C 1
ATOM 880 O O . ALA A 1 109 ? 19.549 -0.269 -28.910 1.00 91.38 109 ALA A O 1
ATOM 881 N N . ALA A 1 110 ? 17.355 -0.508 -28.481 1.00 91.56 110 ALA A N 1
ATOM 882 C CA . ALA A 1 110 ? 16.881 0.033 -29.753 1.00 91.56 110 ALA A CA 1
ATOM 883 C C . ALA A 1 110 ? 17.265 1.505 -29.934 1.00 91.56 110 ALA A C 1
ATOM 885 O O . ALA A 1 110 ? 17.691 1.887 -31.018 1.00 91.56 110 ALA A O 1
ATOM 886 N N . LEU A 1 111 ? 17.190 2.317 -28.874 1.00 89.19 111 LEU A N 1
ATOM 887 C CA . LEU A 1 111 ? 17.644 3.710 -28.910 1.00 89.19 111 LEU A CA 1
ATOM 888 C C . LEU A 1 111 ? 19.156 3.812 -29.130 1.00 89.19 111 LEU A C 1
ATOM 890 O O . LEU A 1 111 ? 19.604 4.579 -29.977 1.00 89.19 111 LEU A O 1
ATOM 894 N N . ILE A 1 112 ? 19.951 3.013 -28.413 1.00 90.50 112 ILE A N 1
ATOM 895 C CA . ILE A 1 112 ? 21.408 2.986 -28.601 1.00 90.50 112 ILE A CA 1
ATOM 896 C C . ILE A 1 112 ? 21.752 2.591 -30.042 1.00 90.50 112 ILE A C 1
ATOM 898 O O . ILE A 1 112 ? 22.575 3.254 -30.670 1.00 90.50 112 ILE A O 1
ATOM 902 N N . ALA A 1 113 ? 21.099 1.555 -30.577 1.00 91.62 113 ALA A N 1
ATOM 903 C CA . ALA A 1 113 ? 21.294 1.107 -31.951 1.00 91.62 113 ALA A CA 1
ATOM 904 C C . ALA A 1 113 ? 20.852 2.170 -32.973 1.00 91.62 113 ALA A C 1
ATOM 906 O O . ALA A 1 113 ? 21.604 2.464 -33.894 1.00 91.62 113 ALA A O 1
ATOM 907 N N . ALA A 1 114 ? 19.698 2.819 -32.787 1.00 88.44 114 ALA A N 1
ATOM 908 C CA . ALA A 1 114 ? 19.228 3.888 -33.673 1.00 88.44 114 ALA A CA 1
ATOM 909 C C . ALA A 1 114 ? 20.212 5.066 -33.715 1.00 88.44 114 ALA A C 1
ATOM 911 O O . ALA A 1 114 ? 20.543 5.578 -34.783 1.00 88.44 114 ALA A O 1
ATOM 912 N N . ASN A 1 115 ? 20.727 5.460 -32.550 1.00 87.38 115 ASN A N 1
ATOM 913 C CA . ASN A 1 115 ? 21.715 6.523 -32.439 1.00 87.38 115 ASN A CA 1
ATOM 914 C C . ASN A 1 115 ? 23.049 6.122 -33.093 1.00 87.38 115 ASN A C 1
ATOM 916 O O . ASN A 1 115 ? 23.626 6.906 -33.839 1.00 87.38 115 ASN A O 1
ATOM 920 N N . ALA A 1 116 ? 23.517 4.889 -32.874 1.00 89.81 116 ALA A N 1
ATOM 921 C CA . ALA A 1 116 ? 24.717 4.370 -33.527 1.00 89.81 116 ALA A CA 1
ATOM 922 C C . ALA A 1 116 ? 24.565 4.327 -35.057 1.00 89.81 116 ALA A C 1
ATOM 924 O O . ALA A 1 116 ? 25.459 4.782 -35.761 1.00 89.81 116 ALA A O 1
ATOM 925 N N . HIS A 1 117 ? 23.422 3.863 -35.568 1.00 87.38 117 HIS A N 1
ATOM 926 C CA . HIS A 1 117 ? 23.103 3.892 -36.996 1.00 87.38 117 HIS A CA 1
ATOM 927 C C . HIS A 1 117 ? 23.193 5.312 -37.571 1.00 87.38 117 HIS A C 1
ATOM 929 O O . HIS A 1 117 ? 23.843 5.505 -38.595 1.00 87.38 117 HIS A O 1
ATOM 935 N N . LYS A 1 118 ? 22.621 6.309 -36.878 1.00 83.50 118 LYS A N 1
ATOM 936 C CA . LYS A 1 118 ? 22.711 7.718 -37.287 1.00 83.50 118 LYS A CA 1
ATOM 937 C C . LYS A 1 118 ? 24.167 8.183 -37.418 1.00 83.50 118 LYS A C 1
ATOM 939 O O . LYS A 1 118 ? 24.524 8.795 -38.417 1.00 83.50 118 LYS A O 1
ATOM 944 N N . PHE A 1 119 ? 25.014 7.882 -36.432 1.00 84.56 119 PHE A N 1
ATOM 945 C CA . PHE A 1 119 ? 26.428 8.279 -36.462 1.00 84.56 119 PHE A CA 1
ATOM 946 C C . PHE A 1 119 ? 27.246 7.549 -37.531 1.00 84.56 119 PHE A C 1
ATOM 948 O O . PHE A 1 119 ? 28.178 8.129 -38.082 1.00 84.56 119 PHE A O 1
ATOM 955 N N . LEU A 1 120 ? 26.910 6.290 -37.811 1.00 84.81 120 LEU A N 1
ATOM 956 C CA . LEU A 1 120 ? 27.602 5.459 -38.795 1.00 84.81 120 LEU A CA 1
ATOM 957 C C . LEU A 1 120 ? 27.113 5.700 -40.235 1.00 84.81 120 LEU A C 1
ATOM 959 O O . LEU A 1 120 ? 27.763 5.249 -41.167 1.00 84.81 120 LEU A O 1
ATOM 963 N N . SER A 1 121 ? 25.998 6.415 -40.433 1.00 78.19 121 SER A N 1
ATOM 964 C CA . SER A 1 121 ? 25.432 6.735 -41.752 1.00 78.19 121 SER A CA 1
ATOM 965 C C . SER A 1 121 ? 25.279 8.256 -41.972 1.00 78.19 121 SER A C 1
ATOM 967 O O . SER A 1 121 ? 24.165 8.761 -42.122 1.00 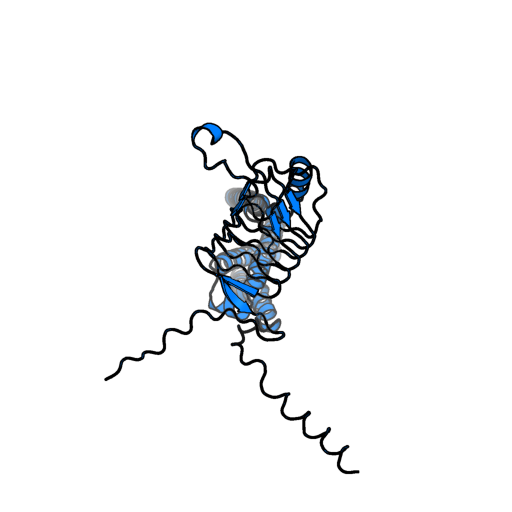78.19 121 SER A O 1
ATOM 969 N N . PRO A 1 122 ? 26.382 9.030 -42.021 1.00 65.62 122 PRO A N 1
ATOM 970 C CA . PRO A 1 122 ? 26.339 10.497 -42.106 1.00 65.62 122 PRO A CA 1
ATOM 971 C C . PRO A 1 122 ? 25.905 11.064 -43.477 1.00 65.62 122 PRO A C 1
ATOM 973 O O . PRO A 1 122 ? 26.032 12.262 -43.706 1.00 65.62 122 PRO A O 1
ATOM 976 N N . GLY A 1 123 ? 25.414 10.231 -44.401 1.00 64.94 123 GLY A N 1
ATOM 977 C CA . GLY A 1 123 ? 25.058 10.613 -45.777 1.00 64.94 123 GLY A CA 1
ATOM 978 C C . GLY A 1 123 ? 23.586 10.410 -46.146 1.00 64.94 123 GLY A C 1
ATOM 979 O O . GLY A 1 123 ? 23.269 10.349 -47.333 1.00 64.94 123 GLY A O 1
ATOM 980 N N . ALA A 1 124 ? 22.696 10.237 -45.165 1.00 67.19 124 ALA A N 1
ATOM 981 C CA . ALA A 1 124 ? 21.269 10.066 -45.425 1.00 67.19 124 ALA A CA 1
ATOM 982 C C . ALA A 1 124 ? 20.634 11.346 -46.009 1.00 67.19 124 ALA A C 1
ATOM 984 O O . ALA A 1 124 ? 21.091 12.458 -45.754 1.00 67.19 124 ALA A O 1
ATOM 985 N N . ASP A 1 125 ? 19.561 11.191 -46.792 1.00 78.56 125 ASP A N 1
ATOM 986 C CA . ASP A 1 125 ? 18.777 12.324 -47.298 1.00 78.56 125 ASP A CA 1
ATOM 987 C C . ASP A 1 125 ? 18.284 13.214 -46.139 1.00 78.56 125 ASP A C 1
ATOM 989 O O . ASP A 1 125 ? 17.923 12.714 -45.069 1.00 78.56 125 ASP A O 1
ATOM 993 N N . HIS A 1 126 ? 18.226 14.532 -46.355 1.00 82.50 126 HIS A N 1
ATOM 994 C CA . HIS A 1 126 ? 17.824 15.516 -45.343 1.00 82.50 126 HIS A CA 1
ATOM 995 C C . HIS A 1 126 ? 16.476 15.182 -44.674 1.00 82.50 126 HIS A C 1
ATOM 997 O O . HIS A 1 126 ? 16.281 15.434 -43.480 1.00 82.50 126 HIS A O 1
ATOM 1003 N N . LEU A 1 127 ? 15.526 14.592 -45.410 1.00 83.19 127 LEU A N 1
ATOM 1004 C CA . LEU A 1 127 ? 14.246 14.151 -44.847 1.00 83.19 127 LEU A CA 1
ATOM 1005 C C . LEU A 1 127 ? 14.410 12.984 -43.866 1.00 83.19 127 LEU A C 1
ATOM 1007 O O . LEU A 1 127 ? 13.729 12.945 -42.838 1.00 83.19 127 LEU A O 1
ATOM 1011 N N . VAL A 1 128 ? 15.309 12.045 -44.162 1.00 78.44 128 VAL A N 1
ATOM 1012 C CA . VAL A 1 128 ? 15.595 10.885 -43.305 1.00 78.44 128 VAL A CA 1
ATOM 1013 C C . VAL A 1 128 ? 16.253 11.344 -42.008 1.00 78.44 128 VAL A C 1
ATOM 1015 O O . VAL A 1 128 ? 15.824 10.938 -40.929 1.00 78.44 128 VAL A O 1
ATOM 1018 N N . GLU A 1 129 ? 17.223 12.252 -42.096 1.00 80.25 129 GLU A N 1
ATOM 1019 C CA . GLU A 1 129 ? 17.877 12.820 -40.916 1.00 80.25 129 GLU A CA 1
ATOM 1020 C C . GLU A 1 129 ? 16.878 13.577 -40.027 1.00 80.25 129 GLU A C 1
ATOM 1022 O O . GLU A 1 129 ? 16.761 13.294 -38.832 1.00 80.25 129 GLU A O 1
ATOM 1027 N N . THR A 1 130 ? 16.075 14.467 -40.624 1.00 85.50 130 THR A N 1
ATOM 1028 C CA . THR A 1 130 ? 15.096 15.286 -39.890 1.00 85.50 130 THR A CA 1
ATOM 1029 C C . THR A 1 130 ? 14.049 14.424 -39.179 1.00 85.50 130 THR A C 1
ATOM 1031 O O . THR A 1 130 ? 13.712 14.662 -38.017 1.00 85.50 130 THR A O 1
ATOM 1034 N N . THR A 1 131 ? 13.507 13.413 -39.863 1.00 84.38 131 THR A N 1
ATOM 1035 C CA . THR A 1 131 ? 12.491 12.527 -39.272 1.00 84.38 131 THR A CA 1
ATOM 1036 C C . THR A 1 131 ? 13.076 11.612 -38.196 1.00 84.38 131 THR A C 1
ATOM 1038 O O . THR A 1 131 ? 12.404 11.361 -37.191 1.00 84.38 131 THR A O 1
ATOM 1041 N N . GLY A 1 132 ? 14.334 11.186 -38.348 1.00 81.12 132 GLY A N 1
ATOM 1042 C CA . GLY A 1 132 ? 15.085 10.477 -37.313 1.00 81.12 132 GLY A CA 1
ATOM 1043 C C . GLY A 1 132 ? 15.270 11.311 -36.043 1.00 81.12 132 GLY A C 1
ATOM 1044 O O . GLY A 1 132 ? 15.011 10.820 -34.943 1.00 81.12 132 GLY A O 1
ATOM 1045 N N . ASP A 1 133 ? 15.622 12.590 -36.186 1.00 83.81 133 ASP A N 1
ATOM 1046 C CA . ASP A 1 133 ? 15.793 13.503 -35.050 1.00 83.81 133 ASP A CA 1
ATOM 1047 C C . ASP A 1 133 ? 14.497 13.758 -34.290 1.00 83.81 133 ASP A C 1
ATOM 1049 O O . ASP A 1 133 ? 14.464 13.679 -33.060 1.00 83.81 133 ASP A O 1
ATOM 1053 N N . ILE A 1 134 ? 13.394 13.982 -35.006 1.00 88.38 134 ILE A N 1
ATOM 1054 C CA . ILE A 1 134 ? 12.076 14.131 -34.380 1.00 88.38 134 ILE A CA 1
ATOM 1055 C C . ILE A 1 134 ? 11.722 12.876 -33.570 1.00 88.38 134 ILE A C 1
ATOM 1057 O O . ILE A 1 134 ? 11.298 12.988 -32.416 1.00 88.38 134 ILE A O 1
ATOM 1061 N N . ALA A 1 135 ? 11.919 11.683 -34.139 1.00 82.31 135 ALA A N 1
ATOM 1062 C CA . ALA A 1 135 ? 11.644 10.425 -33.448 1.00 82.31 135 ALA A CA 1
ATOM 1063 C C . ALA A 1 135 ? 12.504 10.259 -32.181 1.00 82.31 135 ALA A C 1
ATOM 1065 O O . ALA A 1 135 ? 11.991 9.837 -31.141 1.00 82.31 135 ALA A O 1
ATOM 1066 N N . TRP A 1 136 ? 13.781 10.649 -32.238 1.00 82.62 136 TRP A N 1
ATOM 1067 C CA . TRP A 1 136 ? 14.697 10.620 -31.098 1.00 82.62 136 TRP A CA 1
ATOM 1068 C C . TRP A 1 136 ? 14.230 11.518 -29.946 1.00 82.62 136 TRP A C 1
ATOM 1070 O O . TRP A 1 136 ? 14.134 11.068 -28.799 1.00 82.62 136 TRP A O 1
ATOM 1080 N N . TYR A 1 137 ? 13.866 12.769 -30.240 1.00 87.44 137 TYR A N 1
ATOM 1081 C CA . TYR A 1 137 ? 13.366 13.693 -29.220 1.00 87.44 137 TYR A CA 1
ATOM 1082 C C . TYR A 1 137 ? 12.051 13.214 -28.601 1.00 87.44 137 TYR A C 1
ATOM 1084 O O . TYR A 1 137 ? 11.899 13.257 -27.378 1.00 87.44 137 TYR A O 1
ATOM 1092 N N . LEU A 1 138 ? 11.122 12.702 -29.414 1.00 87.12 138 LEU A N 1
ATOM 1093 C CA . LEU A 1 138 ? 9.867 12.133 -28.918 1.00 87.12 138 LEU A CA 1
ATOM 1094 C C . LEU A 1 138 ? 10.110 10.934 -27.991 1.00 87.12 138 LEU A C 1
ATOM 1096 O O . LEU A 1 138 ? 9.443 10.816 -26.962 1.00 87.12 138 LEU A O 1
ATOM 1100 N N . ALA A 1 139 ? 11.088 10.079 -28.303 1.00 82.69 139 ALA A N 1
ATOM 1101 C CA . ALA A 1 139 ? 11.451 8.957 -27.445 1.00 82.69 139 ALA A CA 1
ATOM 1102 C C . ALA A 1 139 ? 12.025 9.416 -26.093 1.00 82.69 139 ALA A C 1
ATOM 1104 O O . ALA A 1 139 ? 11.609 8.902 -25.053 1.00 82.69 139 ALA A O 1
ATOM 1105 N N . ILE A 1 140 ? 12.916 10.417 -26.079 1.00 84.25 140 ILE A N 1
ATOM 1106 C CA . ILE A 1 140 ? 13.455 10.997 -24.835 1.00 84.25 140 ILE A CA 1
ATOM 1107 C C . ILE A 1 140 ? 12.331 11.592 -23.981 1.00 84.25 140 ILE A C 1
ATOM 1109 O O . ILE A 1 140 ? 12.249 11.306 -22.785 1.00 84.25 140 ILE A O 1
ATOM 1113 N N . VAL A 1 141 ? 11.439 12.382 -24.586 1.00 88.12 141 VAL A N 1
ATOM 1114 C CA . VAL A 1 141 ? 10.284 12.963 -23.887 1.00 88.12 141 VAL A CA 1
ATOM 1115 C C . VAL A 1 141 ? 9.390 11.865 -23.312 1.00 88.12 141 VAL A C 1
ATOM 1117 O O . VAL A 1 141 ? 8.990 11.953 -22.152 1.00 88.12 141 VAL A O 1
ATOM 1120 N N . GLY A 1 142 ? 9.126 10.802 -24.077 1.00 83.69 142 GLY A N 1
ATOM 1121 C CA . GLY A 1 142 ? 8.362 9.644 -23.616 1.00 83.69 142 GLY A CA 1
ATOM 1122 C C . GLY A 1 142 ? 9.002 8.938 -22.418 1.00 83.69 142 GLY A C 1
ATOM 1123 O O . GLY A 1 142 ? 8.301 8.601 -21.464 1.00 83.69 142 GLY A O 1
ATOM 1124 N N . ILE A 1 143 ? 10.329 8.768 -22.417 1.00 81.12 143 ILE A N 1
ATOM 1125 C CA . ILE A 1 143 ? 11.073 8.185 -21.289 1.00 81.12 143 ILE A CA 1
ATOM 1126 C C . ILE A 1 143 ? 10.964 9.074 -20.048 1.00 81.12 143 ILE A C 1
ATOM 1128 O O . ILE A 1 143 ? 10.636 8.577 -18.970 1.00 81.12 143 ILE A O 1
ATOM 1132 N N . ILE A 1 144 ? 11.197 10.382 -20.186 1.00 82.94 144 ILE A N 1
ATOM 1133 C CA . ILE A 1 144 ? 11.084 11.335 -19.072 1.00 82.94 144 ILE A CA 1
ATOM 1134 C C . ILE A 1 144 ? 9.661 11.313 -18.510 1.00 82.94 144 ILE A C 1
ATOM 1136 O O . ILE A 1 144 ? 9.480 11.189 -17.300 1.00 82.94 144 ILE A O 1
ATOM 1140 N N . TYR A 1 145 ? 8.650 11.362 -19.379 1.00 82.31 145 TYR A N 1
ATOM 1141 C CA . TYR A 1 145 ? 7.250 11.275 -18.980 1.00 82.31 145 TYR A CA 1
ATOM 1142 C C . TYR A 1 145 ? 6.955 9.975 -18.219 1.00 82.31 145 TYR A C 1
ATOM 1144 O O . TYR A 1 145 ? 6.358 10.014 -17.144 1.00 82.31 145 TYR A O 1
ATOM 1152 N N . ALA A 1 146 ? 7.415 8.825 -18.721 1.00 75.69 146 ALA A N 1
ATOM 1153 C CA . ALA A 1 146 ? 7.216 7.536 -18.067 1.00 75.69 146 ALA A CA 1
ATOM 1154 C C . ALA A 1 146 ? 7.896 7.467 -16.688 1.00 75.69 146 ALA A C 1
ATOM 1156 O O . ALA A 1 146 ? 7.306 6.953 -15.738 1.00 75.69 146 ALA A O 1
ATOM 1157 N N . ILE A 1 147 ? 9.103 8.024 -16.550 1.00 74.38 147 ILE A N 1
ATOM 1158 C CA . ILE A 1 147 ? 9.819 8.093 -15.269 1.00 74.38 147 ILE A CA 1
ATOM 1159 C C . ILE A 1 147 ? 9.054 8.969 -14.272 1.00 74.38 147 ILE A C 1
ATOM 1161 O O . ILE A 1 147 ? 8.832 8.544 -13.138 1.00 74.38 147 ILE A O 1
ATOM 1165 N N . VAL A 1 148 ? 8.628 10.162 -14.689 1.00 68.94 148 VAL A N 1
ATOM 1166 C CA . VAL A 1 148 ? 7.988 11.144 -13.803 1.00 68.94 148 VAL A CA 1
ATOM 1167 C C . VAL A 1 148 ? 6.568 10.728 -13.416 1.00 68.94 148 VAL A C 1
ATOM 1169 O O . VAL A 1 148 ? 6.204 10.835 -12.249 1.00 68.94 148 VAL A O 1
ATOM 1172 N N . PHE A 1 149 ? 5.768 10.244 -14.368 1.00 64.38 149 PHE A N 1
ATOM 1173 C CA . PHE A 1 149 ? 4.326 10.053 -14.176 1.00 64.38 149 PHE A CA 1
ATOM 1174 C C . PHE A 1 149 ? 3.878 8.591 -14.099 1.00 64.38 149 PHE A C 1
ATOM 1176 O O . PHE A 1 149 ? 2.828 8.319 -13.522 1.00 64.38 149 PHE A O 1
ATOM 1183 N N . MET A 1 150 ? 4.634 7.640 -14.658 1.00 62.97 150 MET A N 1
ATOM 1184 C CA . MET A 1 150 ? 4.233 6.223 -14.692 1.00 62.97 150 MET A CA 1
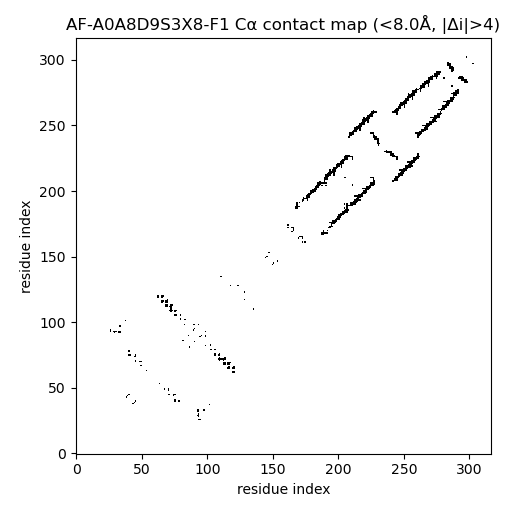ATOM 1185 C C . MET A 1 150 ? 5.059 5.314 -13.780 1.00 62.97 150 MET A C 1
ATOM 1187 O O . MET A 1 150 ? 4.676 4.162 -13.561 1.00 62.97 150 MET A O 1
ATOM 1191 N N . SER A 1 151 ? 6.155 5.804 -13.196 1.00 59.97 151 SER A N 1
ATOM 1192 C CA . SER A 1 151 ? 6.865 5.050 -12.171 1.00 59.97 151 SER A CA 1
ATOM 1193 C C . SER A 1 151 ? 6.177 5.259 -10.815 1.00 59.97 151 SER A C 1
ATOM 1195 O O . SER A 1 151 ? 6.455 6.196 -10.072 1.00 59.97 151 SER A O 1
ATOM 1197 N N . GLY A 1 152 ? 5.273 4.340 -10.449 1.00 53.34 152 GLY A N 1
ATOM 1198 C CA . GLY A 1 152 ? 4.783 4.239 -9.062 1.00 53.34 152 GLY A CA 1
ATOM 1199 C C . GLY A 1 152 ? 5.944 4.175 -8.056 1.00 53.34 152 GLY A C 1
ATOM 1200 O O . GLY A 1 152 ? 5.849 4.691 -6.954 1.00 53.34 152 GLY A O 1
ATOM 1201 N N . TRP A 1 153 ? 7.102 3.680 -8.510 1.00 48.03 153 TRP A N 1
ATOM 1202 C CA . TRP A 1 153 ? 8.383 3.700 -7.809 1.00 48.03 153 TRP A CA 1
ATOM 1203 C C . TRP A 1 153 ? 8.814 5.079 -7.285 1.00 48.03 153 TRP A C 1
ATOM 1205 O O . TRP A 1 153 ? 9.364 5.137 -6.191 1.00 48.03 153 TRP A O 1
ATOM 1215 N N . LEU A 1 154 ? 8.578 6.176 -8.013 1.00 47.22 154 LEU A N 1
ATOM 1216 C CA . LEU A 1 154 ? 8.949 7.516 -7.551 1.00 47.22 154 LEU A CA 1
ATOM 1217 C C . LEU A 1 154 ? 7.922 8.058 -6.537 1.00 47.22 154 LEU A C 1
ATOM 1219 O O . LEU A 1 154 ? 8.300 8.593 -5.497 1.00 47.22 154 LEU A O 1
ATOM 1223 N N . VAL A 1 155 ? 6.629 7.842 -6.794 1.00 52.09 155 VAL A N 1
ATOM 1224 C CA . VAL A 1 155 ? 5.521 8.296 -5.931 1.00 52.09 155 VAL A CA 1
ATOM 1225 C C . VAL A 1 155 ? 5.497 7.548 -4.590 1.00 52.09 155 VAL A C 1
ATOM 1227 O O . VAL A 1 155 ? 5.306 8.168 -3.548 1.00 52.09 155 VAL A O 1
ATOM 1230 N N . ASP A 1 156 ? 5.774 6.242 -4.591 1.00 54.28 156 ASP A N 1
ATOM 1231 C CA . ASP A 1 156 ? 5.799 5.394 -3.390 1.00 54.28 156 ASP A CA 1
ATOM 1232 C C . ASP A 1 156 ? 7.064 5.601 -2.523 1.00 54.28 156 ASP A C 1
ATOM 1234 O O . ASP A 1 156 ? 7.099 5.185 -1.365 1.00 54.28 156 ASP A O 1
ATOM 1238 N N . ARG A 1 157 ? 8.137 6.209 -3.059 1.00 54.00 157 ARG A N 1
ATOM 1239 C CA . ARG A 1 157 ? 9.447 6.342 -2.380 1.00 54.00 157 ARG A CA 1
ATOM 1240 C C . ARG A 1 157 ? 9.755 7.739 -1.855 1.00 54.00 157 ARG A C 1
ATOM 1242 O O . ARG A 1 157 ? 10.736 7.888 -1.119 1.00 54.00 157 ARG A O 1
ATOM 1249 N N . PHE A 1 158 ? 8.964 8.757 -2.189 1.00 55.91 158 PHE A N 1
ATOM 1250 C CA . PHE A 1 158 ? 9.169 10.085 -1.620 1.00 55.91 158 PHE A CA 1
ATOM 1251 C C . PHE A 1 158 ? 8.782 10.086 -0.132 1.00 55.91 158 PHE A C 1
ATOM 1253 O O . PHE A 1 158 ? 7.658 10.396 0.256 1.00 55.91 158 PHE A O 1
ATOM 1260 N N . LYS A 1 159 ? 9.782 9.816 0.721 1.00 57.44 159 LYS A N 1
ATOM 1261 C CA . LYS A 1 159 ? 9.770 9.953 2.195 1.00 57.44 159 LYS A CA 1
ATOM 1262 C C . LYS A 1 159 ? 9.372 11.351 2.703 1.00 57.44 159 LYS A C 1
ATOM 1264 O O . LYS A 1 159 ? 9.347 11.584 3.911 1.00 57.44 159 LYS A O 1
ATOM 1269 N N . LEU A 1 160 ? 9.069 12.280 1.798 1.00 58.94 160 LEU A N 1
ATOM 1270 C CA . LEU A 1 160 ? 8.453 13.565 2.097 1.00 58.94 160 LEU A CA 1
ATOM 1271 C C . LEU A 1 160 ? 7.152 13.378 2.891 1.00 58.94 160 LEU A C 1
ATOM 1273 O O . LEU A 1 160 ? 6.889 14.149 3.805 1.00 58.94 160 LEU A O 1
ATOM 1277 N N . LEU A 1 161 ? 6.391 12.311 2.616 1.00 62.19 161 LEU A N 1
ATOM 1278 C CA . LEU A 1 161 ? 5.157 12.024 3.348 1.00 62.19 161 LEU A CA 1
ATOM 1279 C C . LEU A 1 161 ? 5.397 11.756 4.841 1.00 62.19 161 LEU A C 1
ATOM 1281 O O . LEU A 1 161 ? 4.665 12.281 5.672 1.00 62.19 161 LEU A O 1
ATOM 1285 N N . LEU A 1 162 ? 6.435 10.985 5.190 1.00 61.81 162 LEU A N 1
ATOM 1286 C CA . LEU A 1 162 ? 6.781 10.729 6.594 1.00 61.81 162 LEU A CA 1
ATOM 1287 C C . LEU A 1 162 ? 7.215 12.012 7.310 1.00 61.81 162 LEU A C 1
ATOM 1289 O O . LEU A 1 162 ? 6.869 12.201 8.468 1.00 61.81 162 LEU A O 1
ATOM 1293 N N . HIS A 1 163 ? 7.920 12.915 6.623 1.00 63.97 163 HIS A N 1
ATOM 1294 C CA . HIS A 1 163 ? 8.294 14.210 7.199 1.00 63.97 163 HIS A CA 1
ATOM 1295 C C . HIS A 1 163 ? 7.064 15.083 7.476 1.00 63.97 163 HIS A C 1
ATOM 1297 O O . HIS A 1 163 ? 6.915 15.572 8.588 1.00 63.97 163 HIS A O 1
ATOM 1303 N N . VAL A 1 164 ? 6.136 15.189 6.519 1.00 67.94 164 VAL A N 1
ATOM 1304 C CA . VAL A 1 164 ? 4.879 15.932 6.716 1.00 67.94 164 VAL A CA 1
ATOM 1305 C C . VAL A 1 164 ? 4.040 15.319 7.840 1.00 67.94 164 VAL A C 1
ATOM 1307 O O . VAL A 1 164 ? 3.466 16.042 8.647 1.00 67.94 164 VAL A O 1
ATOM 1310 N N . LEU A 1 165 ? 3.982 13.990 7.935 1.00 65.38 165 LEU A N 1
ATOM 1311 C CA . LEU A 1 165 ? 3.289 13.321 9.035 1.00 65.38 165 LEU A CA 1
ATOM 1312 C C . LEU A 1 165 ? 3.972 13.556 10.382 1.00 65.38 165 LEU A C 1
ATOM 1314 O O . LEU A 1 165 ? 3.264 13.725 11.369 1.00 65.38 165 LEU A O 1
ATOM 1318 N N . ASN A 1 166 ? 5.304 13.613 10.444 1.00 73.19 166 ASN A N 1
ATOM 1319 C CA . ASN A 1 166 ? 6.009 13.976 11.675 1.00 73.19 166 ASN A CA 1
ATOM 1320 C C . ASN A 1 166 ? 5.642 15.394 12.125 1.00 73.19 166 ASN A C 1
ATOM 1322 O O . ASN A 1 166 ? 5.385 15.610 13.307 1.00 73.19 166 ASN A O 1
ATOM 1326 N N . ASP A 1 167 ? 5.563 16.337 11.184 1.00 72.31 167 ASP A N 1
ATOM 1327 C CA . ASP A 1 167 ? 5.195 17.724 11.474 1.00 72.31 167 ASP A CA 1
ATOM 1328 C C . ASP A 1 167 ? 3.735 17.836 11.946 1.00 72.31 167 ASP A C 1
ATOM 1330 O O . ASP A 1 167 ? 3.444 18.550 12.903 1.00 72.31 167 ASP A O 1
ATOM 1334 N N . VAL A 1 168 ? 2.814 17.091 11.320 1.00 70.00 168 VAL A N 1
ATOM 1335 C CA . VAL A 1 168 ? 1.380 17.090 11.671 1.00 70.00 168 VAL A CA 1
ATOM 1336 C C . VAL A 1 168 ? 1.104 16.356 12.986 1.00 70.00 168 VAL A C 1
ATOM 1338 O O . VAL A 1 168 ? 0.287 16.805 13.785 1.00 70.00 168 VAL A O 1
ATOM 1341 N N . THR A 1 169 ? 1.764 15.223 13.227 1.00 68.12 169 THR A N 1
ATOM 1342 C CA . THR A 1 169 ? 1.576 14.437 14.459 1.00 68.12 169 THR A CA 1
ATOM 1343 C C . THR A 1 169 ? 2.420 14.949 15.628 1.00 68.12 169 THR A C 1
ATOM 1345 O O . THR A 1 169 ? 2.216 14.530 16.766 1.00 68.12 169 THR A O 1
ATOM 1348 N N . GLY A 1 170 ? 3.398 15.826 15.378 1.00 73.94 170 GLY A N 1
ATOM 1349 C CA . GLY A 1 170 ? 4.376 16.257 16.381 1.00 73.94 170 GLY A CA 1
ATOM 1350 C C . GLY A 1 170 ? 5.222 15.106 16.944 1.00 73.94 170 GLY A C 1
ATOM 1351 O O . GLY A 1 170 ? 5.869 15.262 17.981 1.00 73.94 170 GLY A O 1
ATOM 1352 N N . GLN A 1 171 ? 5.194 13.936 16.302 1.00 74.94 171 GLN A N 1
ATOM 1353 C CA . GLN A 1 171 ? 5.825 12.706 16.760 1.00 74.94 171 GLN A CA 1
ATOM 1354 C C . GLN A 1 171 ? 6.626 12.083 15.626 1.00 74.94 171 GLN A C 1
ATOM 1356 O O . GLN A 1 171 ? 6.255 12.147 14.460 1.00 74.94 171 GLN A O 1
ATOM 1361 N N . LYS A 1 172 ? 7.742 11.444 15.976 1.00 78.88 172 LYS A N 1
ATOM 1362 C CA . LYS A 1 172 ? 8.537 10.707 15.000 1.00 78.88 172 LYS A CA 1
ATOM 1363 C C . LYS A 1 172 ? 7.832 9.393 14.663 1.00 78.88 172 LYS A C 1
ATOM 1365 O O . LYS A 1 172 ? 7.832 8.476 15.481 1.00 78.88 172 LYS A O 1
ATOM 1370 N N . ILE A 1 173 ? 7.281 9.302 13.460 1.00 85.69 173 ILE A N 1
ATOM 1371 C CA . ILE A 1 173 ? 6.757 8.067 12.880 1.00 85.69 173 ILE A CA 1
ATOM 1372 C C . ILE A 1 173 ? 7.930 7.159 12.488 1.00 85.69 173 ILE A C 1
ATOM 1374 O O . ILE A 1 173 ? 8.941 7.617 11.947 1.00 85.69 173 ILE A O 1
ATOM 1378 N N . ASP A 1 174 ? 7.817 5.870 12.803 1.00 89.31 174 ASP A N 1
ATOM 1379 C CA . ASP A 1 174 ? 8.839 4.872 12.487 1.00 89.31 174 ASP A CA 1
ATOM 1380 C C . ASP A 1 174 ? 8.876 4.574 10.976 1.00 89.31 174 ASP A C 1
ATOM 1382 O O . ASP A 1 174 ? 7.836 4.505 10.321 1.00 89.31 174 ASP A O 1
ATOM 1386 N N . ASP A 1 175 ? 10.071 4.352 10.418 1.00 85.56 175 ASP A N 1
ATOM 1387 C CA . ASP A 1 175 ? 10.277 4.075 8.984 1.00 85.56 175 ASP A CA 1
ATOM 1388 C C . ASP A 1 175 ? 9.546 2.809 8.491 1.00 85.56 175 ASP A C 1
ATOM 1390 O O . ASP A 1 175 ? 9.385 2.614 7.285 1.00 85.56 175 ASP A O 1
ATOM 1394 N N . SER A 1 176 ? 9.134 1.927 9.407 1.00 89.19 176 SER A N 1
ATOM 1395 C CA . SER A 1 176 ? 8.371 0.714 9.102 1.00 89.19 176 SER A CA 1
ATOM 1396 C C . SER A 1 176 ? 6.870 0.938 8.902 1.00 89.19 176 SER A C 1
ATOM 1398 O O . SER A 1 176 ? 6.176 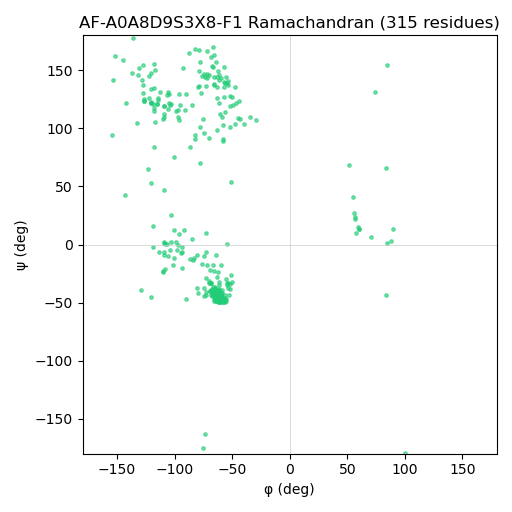0.002 8.506 1.00 89.19 176 SER A O 1
ATOM 1400 N N . VAL A 1 177 ? 6.354 2.137 9.186 1.00 89.62 177 VAL A N 1
ATOM 1401 C CA . VAL A 1 177 ? 4.934 2.461 9.020 1.00 89.62 177 VAL A CA 1
ATOM 1402 C C . VAL A 1 177 ? 4.618 2.708 7.546 1.00 89.62 177 VAL A C 1
ATOM 1404 O O . VAL A 1 177 ? 5.272 3.508 6.875 1.00 89.62 177 VAL A O 1
ATOM 1407 N N . GLU A 1 178 ? 3.571 2.057 7.044 1.00 88.81 178 GLU A N 1
ATOM 1408 C CA . GLU A 1 178 ? 3.069 2.252 5.685 1.00 88.81 178 GLU A CA 1
ATOM 1409 C C . GLU A 1 178 ? 1.664 2.857 5.721 1.00 88.81 178 GLU A C 1
ATOM 1411 O O . GLU A 1 178 ? 0.748 2.325 6.348 1.00 88.81 178 GLU A O 1
ATOM 1416 N N . ILE A 1 179 ? 1.484 3.975 5.016 1.00 88.44 179 ILE A N 1
ATOM 1417 C CA . ILE A 1 179 ? 0.212 4.695 4.943 1.00 88.44 179 ILE A CA 1
ATOM 1418 C C . ILE A 1 179 ? -0.162 4.889 3.478 1.00 88.44 179 ILE A C 1
ATOM 1420 O O . ILE A 1 179 ? 0.594 5.467 2.695 1.00 88.44 179 ILE A O 1
ATOM 1424 N N . ARG A 1 180 ? -1.361 4.440 3.105 1.00 86.50 180 ARG A N 1
ATOM 1425 C CA . ARG A 1 180 ? -1.967 4.705 1.800 1.00 86.50 180 ARG A CA 1
ATOM 1426 C C . ARG A 1 180 ? -2.884 5.915 1.921 1.00 86.50 180 ARG A C 1
ATOM 1428 O O . ARG A 1 180 ? -3.823 5.918 2.707 1.00 86.50 180 ARG A O 1
ATOM 1435 N N . LEU A 1 181 ? -2.602 6.958 1.148 1.00 84.94 181 LEU A N 1
ATOM 1436 C CA . LEU A 1 181 ? -3.386 8.192 1.153 1.00 84.94 181 LEU A CA 1
ATOM 1437 C C . LEU A 1 181 ? -4.707 8.050 0.370 1.00 84.94 181 LEU A C 1
ATOM 1439 O O . LEU A 1 181 ? -4.797 7.215 -0.531 1.00 84.94 181 LEU A O 1
ATOM 1443 N N . PRO A 1 182 ? -5.720 8.888 0.667 1.00 87.25 182 PRO A N 1
ATOM 1444 C CA . PRO A 1 182 ? -5.742 9.892 1.736 1.00 87.25 182 PRO A CA 1
ATOM 1445 C C . PRO A 1 182 ? -6.014 9.271 3.114 1.00 87.25 182 PRO A C 1
ATOM 1447 O O . PRO A 1 182 ? -6.765 8.307 3.215 1.00 87.25 182 PRO A O 1
ATOM 1450 N N . ILE A 1 183 ? -5.475 9.879 4.170 1.00 88.44 183 ILE A N 1
ATOM 1451 C CA . ILE A 1 183 ? -5.952 9.699 5.550 1.00 88.44 183 ILE A CA 1
ATOM 1452 C C . ILE A 1 183 ? -6.441 11.046 6.084 1.00 88.44 183 ILE A C 1
ATOM 1454 O O . ILE A 1 183 ? -6.021 12.093 5.587 1.00 88.44 183 ILE A O 1
ATOM 1458 N N . ARG A 1 184 ? -7.342 11.030 7.065 1.00 91.75 184 ARG A N 1
ATOM 1459 C CA . ARG A 1 184 ? -7.880 12.239 7.702 1.00 91.75 184 ARG A CA 1
ATOM 1460 C C . ARG A 1 184 ? -7.753 12.139 9.215 1.00 91.75 184 ARG A C 1
ATOM 1462 O O . ARG A 1 184 ? -7.973 11.066 9.771 1.00 91.75 184 ARG A O 1
ATOM 1469 N N . SER A 1 185 ? -7.433 13.258 9.851 1.00 91.50 185 SER A N 1
ATOM 1470 C CA . SER A 1 185 ? -7.412 13.398 11.305 1.00 91.50 185 SER A CA 1
ATOM 1471 C C . SER A 1 185 ? -8.038 14.730 11.696 1.00 91.50 185 SER A C 1
ATOM 1473 O O . SER A 1 185 ? -7.880 15.697 10.951 1.00 91.50 185 SER A O 1
ATOM 1475 N N . ASP A 1 186 ? -8.708 14.792 12.845 1.00 87.06 186 ASP A N 1
ATOM 1476 C CA . ASP A 1 186 ? -9.221 16.064 13.376 1.00 87.06 186 ASP A CA 1
ATOM 1477 C C . ASP A 1 186 ? -8.089 16.984 13.846 1.00 87.06 186 ASP A C 1
ATOM 1479 O O . ASP A 1 186 ? -8.146 18.194 13.632 1.00 87.06 186 ASP A O 1
ATOM 1483 N N . TYR A 1 187 ? -7.061 16.416 14.485 1.00 87.12 187 TYR A N 1
ATOM 1484 C CA . TYR A 1 187 ? -5.929 17.167 15.026 1.00 87.12 187 TYR A CA 1
ATOM 1485 C C . TYR A 1 187 ? -4.569 16.607 14.595 1.00 87.12 187 TYR A C 1
ATOM 1487 O O . TYR A 1 187 ? -3.657 17.368 14.288 1.00 87.12 187 TYR A O 1
ATOM 1495 N N . GLY A 1 188 ? -4.422 15.286 14.539 1.00 85.38 188 GLY A N 1
ATOM 1496 C CA . GLY A 1 188 ? -3.192 14.596 14.155 1.00 85.38 188 GLY A CA 1
ATOM 1497 C C . GLY A 1 188 ? -2.198 14.436 15.306 1.00 85.38 188 GLY A C 1
ATOM 1498 O O . GLY A 1 188 ? -1.661 13.346 15.489 1.00 85.38 188 GLY A O 1
ATOM 1499 N N . ALA A 1 189 ? -1.974 15.470 16.125 1.00 86.25 189 ALA A N 1
ATOM 1500 C CA . ALA A 1 189 ? -0.962 15.428 17.190 1.00 86.25 189 ALA A CA 1
ATOM 1501 C C . ALA A 1 189 ? -1.271 14.439 18.333 1.00 86.25 189 ALA A C 1
ATOM 1503 O O . ALA A 1 189 ? -0.383 14.047 19.095 1.00 86.25 189 ALA A O 1
ATOM 1504 N N . ASN A 1 190 ? -2.527 14.005 18.441 1.00 91.75 190 ASN A N 1
ATOM 1505 C CA . ASN A 1 190 ? -2.982 13.053 19.450 1.00 91.75 190 ASN A CA 1
ATOM 1506 C C . ASN A 1 190 ? -3.070 11.613 18.914 1.00 91.75 190 ASN A C 1
ATOM 1508 O O . ASN A 1 190 ? -3.467 10.706 19.657 1.00 91.75 190 ASN A O 1
ATOM 1512 N N . LEU A 1 191 ? -2.690 11.394 17.653 1.00 93.44 191 LEU A N 1
ATOM 1513 C CA . LEU A 1 191 ? -2.529 10.078 17.056 1.00 93.44 191 LEU A CA 1
ATOM 1514 C C . LEU A 1 191 ? -1.131 9.535 17.374 1.00 93.44 191 LEU A C 1
ATOM 1516 O O . LEU A 1 191 ? -0.115 10.119 17.002 1.00 93.44 191 LEU A O 1
ATOM 1520 N N . LYS A 1 192 ? -1.077 8.393 18.059 1.00 95.00 192 LYS A N 1
ATOM 1521 C CA . LYS A 1 192 ? 0.157 7.634 18.290 1.00 95.00 192 LYS A CA 1
ATOM 1522 C C . LYS A 1 192 ? 0.168 6.393 17.418 1.00 95.00 192 LYS A C 1
ATOM 1524 O O . LYS A 1 192 ? -0.812 5.650 17.402 1.00 95.00 192 LYS A O 1
ATOM 1529 N N . ILE A 1 193 ? 1.277 6.169 16.722 1.00 95.62 193 ILE A N 1
ATOM 1530 C CA . ILE A 1 193 ? 1.445 5.042 15.804 1.00 95.62 193 ILE A CA 1
ATOM 1531 C C . ILE A 1 193 ? 2.711 4.278 16.190 1.00 95.62 193 ILE A C 1
ATOM 1533 O O . ILE A 1 193 ? 3.794 4.860 16.251 1.00 95.62 193 ILE A O 1
ATOM 1537 N N . GLY A 1 194 ? 2.557 2.984 16.463 1.00 96.06 194 GLY A N 1
ATOM 1538 C CA . GLY A 1 194 ? 3.645 2.047 16.707 1.00 96.06 194 GLY A CA 1
ATOM 1539 C C . GLY A 1 194 ? 4.409 1.673 15.435 1.00 96.06 194 GLY A C 1
ATOM 1540 O O . GLY A 1 194 ? 4.335 2.332 14.398 1.00 96.06 194 GLY A O 1
ATOM 1541 N N . LYS A 1 195 ? 5.164 0.583 15.509 1.00 95.31 195 LYS A N 1
ATOM 1542 C CA . LYS A 1 195 ? 6.020 0.078 14.428 1.00 95.31 195 LYS A CA 1
ATOM 1543 C C . LYS A 1 195 ? 5.287 -0.936 13.568 1.00 95.31 195 LYS A C 1
ATOM 1545 O O . LYS A 1 195 ? 4.435 -1.671 14.054 1.00 95.31 195 LYS A O 1
ATOM 1550 N N . GLN A 1 196 ? 5.672 -1.044 12.298 1.00 94.25 196 GLN A N 1
ATOM 1551 C CA . GLN A 1 196 ? 5.108 -2.007 11.341 1.00 94.25 196 GLN A CA 1
ATOM 1552 C C . GLN A 1 196 ? 3.579 -1.896 11.208 1.00 94.25 196 GLN A C 1
ATOM 1554 O O . GLN A 1 196 ? 2.902 -2.874 10.898 1.00 94.25 196 GLN A O 1
ATOM 1559 N N . VAL A 1 197 ? 3.030 -0.708 11.470 1.00 96.31 197 VAL A N 1
ATOM 1560 C CA . VAL A 1 197 ? 1.608 -0.420 11.291 1.00 96.31 197 VAL A CA 1
ATOM 1561 C C . VAL A 1 197 ? 1.339 -0.180 9.811 1.00 96.31 197 VAL A C 1
ATOM 1563 O O . VAL A 1 197 ? 2.077 0.546 9.144 1.00 96.31 197 VAL A O 1
ATOM 1566 N N . PHE A 1 198 ? 0.253 -0.761 9.307 1.00 96.19 198 PHE A N 1
ATOM 1567 C CA . PHE A 1 198 ? -0.245 -0.495 7.962 1.00 96.19 198 PHE A CA 1
ATOM 1568 C C . PHE A 1 198 ? -1.604 0.197 8.040 1.00 96.19 198 PHE A C 1
ATOM 1570 O O . PHE A 1 198 ? -2.544 -0.341 8.629 1.00 96.19 198 PHE A O 1
ATOM 1577 N N . ILE A 1 199 ? -1.727 1.363 7.407 1.00 96.06 199 ILE A N 1
ATOM 1578 C CA . ILE A 1 199 ? -2.978 2.119 7.311 1.00 96.06 199 ILE A CA 1
ATOM 1579 C C . ILE A 1 199 ? -3.377 2.246 5.849 1.00 96.06 199 ILE A C 1
ATOM 1581 O O . ILE A 1 199 ? -2.677 2.858 5.044 1.00 96.06 199 ILE A O 1
ATOM 1585 N N . ASN A 1 200 ? -4.524 1.674 5.498 1.00 94.94 200 ASN A N 1
ATOM 1586 C CA . ASN A 1 200 ? -5.043 1.758 4.143 1.00 94.94 200 ASN A CA 1
ATOM 1587 C C . ASN A 1 200 ? -5.794 3.083 3.886 1.00 94.94 200 ASN A C 1
ATOM 1589 O O . ASN A 1 200 ? -6.132 3.831 4.805 1.00 94.94 200 ASN A O 1
ATOM 1593 N N . SER A 1 201 ? -6.085 3.355 2.615 1.00 92.19 201 SER A N 1
ATOM 1594 C CA . SER A 1 201 ? -6.691 4.602 2.158 1.00 92.19 201 SER A CA 1
ATOM 1595 C C . SER A 1 201 ? -8.090 4.827 2.721 1.00 92.19 201 SER A C 1
ATOM 1597 O O . SER A 1 201 ? -8.898 3.901 2.824 1.00 92.19 201 SER A O 1
ATOM 1599 N N . GLY A 1 202 ? -8.391 6.089 3.005 1.00 93.69 202 GLY A N 1
ATOM 1600 C CA . GLY A 1 202 ? -9.698 6.568 3.436 1.00 93.69 202 GLY A CA 1
ATOM 1601 C C . GLY A 1 202 ? -9.932 6.523 4.944 1.00 93.69 202 GLY A C 1
ATOM 1602 O O . GLY A 1 202 ? -11.034 6.861 5.367 1.00 93.69 202 GLY A O 1
ATOM 1603 N N . ALA A 1 203 ? -8.938 6.130 5.748 1.00 96.75 203 ALA A N 1
ATOM 1604 C CA . ALA A 1 203 ? -9.074 6.099 7.201 1.00 96.75 203 ALA A CA 1
ATOM 1605 C C . ALA A 1 203 ? -9.355 7.497 7.791 1.00 96.75 203 ALA A C 1
ATOM 1607 O O . ALA A 1 203 ? -8.792 8.500 7.336 1.00 96.75 203 ALA A O 1
ATOM 1608 N N . MET A 1 204 ? -10.220 7.547 8.807 1.00 97.31 204 MET A N 1
ATOM 1609 C CA . MET A 1 204 ? -10.579 8.756 9.555 1.00 97.31 204 MET A CA 1
ATOM 1610 C C . MET A 1 204 ? -10.277 8.566 11.044 1.00 97.31 204 MET A C 1
ATOM 1612 O O . MET A 1 204 ? -10.781 7.626 11.662 1.00 97.31 204 MET A O 1
ATOM 1616 N N . PHE A 1 205 ? -9.505 9.486 11.618 1.00 97.31 205 PHE A N 1
ATOM 1617 C CA . PHE A 1 205 ? -9.133 9.512 13.031 1.00 97.31 205 PHE A CA 1
ATOM 1618 C C . PHE A 1 205 ? -9.693 10.779 13.699 1.00 97.31 205 PHE A C 1
ATOM 1620 O O . PHE A 1 205 ? -9.168 11.871 13.505 1.00 97.31 205 PHE A O 1
ATOM 1627 N N . THR A 1 206 ? -10.747 10.671 14.510 1.00 96.94 206 THR A N 1
ATOM 1628 C CA . THR A 1 206 ? -11.199 11.822 15.319 1.00 96.94 206 THR A CA 1
ATOM 1629 C C . THR A 1 206 ? -10.408 11.810 16.629 1.00 96.94 206 THR A C 1
ATOM 1631 O O . THR A 1 206 ? -10.830 11.196 17.613 1.00 96.94 206 THR A O 1
ATOM 1634 N N . ASP A 1 207 ? -9.200 12.368 16.634 1.00 94.44 207 ASP A N 1
ATOM 1635 C CA . ASP A 1 207 ? -8.164 12.087 17.637 1.00 94.44 207 ASP A CA 1
ATOM 1636 C C . ASP A 1 207 ? -8.088 13.084 18.807 1.00 94.44 207 ASP A C 1
ATOM 1638 O O . ASP A 1 207 ? -7.191 12.967 19.636 1.00 94.44 207 ASP A O 1
ATOM 1642 N N . LEU A 1 208 ? -9.038 14.015 18.970 1.00 94.56 208 LEU A N 1
ATOM 1643 C CA . LEU A 1 208 ? -9.013 14.963 20.104 1.00 94.56 208 LEU A CA 1
ATOM 1644 C C . LEU A 1 208 ? -8.920 14.269 21.479 1.00 94.56 208 LEU A C 1
ATOM 1646 O O . LEU A 1 208 ? -8.280 14.795 22.384 1.00 94.56 208 LEU A O 1
ATOM 1650 N N . GLY A 1 209 ? -9.514 13.081 21.633 1.00 94.69 209 GLY A N 1
ATOM 1651 C CA . GLY A 1 209 ? -9.499 12.276 22.856 1.00 94.69 209 GLY A CA 1
ATOM 1652 C C . GLY A 1 209 ? -8.367 11.253 22.951 1.00 94.69 209 GLY A C 1
ATOM 1653 O O . GLY A 1 209 ? -8.413 10.423 23.857 1.00 94.69 209 GLY A O 1
ATOM 1654 N N . ARG A 1 210 ? -7.360 11.332 22.067 1.00 95.75 210 ARG A N 1
ATOM 1655 C CA . ARG A 1 210 ? -6.251 10.382 21.863 1.00 95.75 210 ARG A CA 1
ATOM 1656 C C . ARG A 1 210 ? -6.662 9.087 21.162 1.00 95.75 210 ARG A C 1
ATOM 1658 O O . ARG A 1 210 ? -7.597 8.396 21.563 1.00 95.75 210 ARG A O 1
ATOM 1665 N N . ILE A 1 211 ? -5.887 8.724 20.143 1.00 98.31 211 ILE A N 1
ATOM 1666 C CA . ILE A 1 211 ? -5.961 7.426 19.468 1.00 98.31 211 ILE A CA 1
ATOM 1667 C C . ILE A 1 211 ? -4.559 6.829 19.451 1.00 98.31 211 ILE A C 1
ATOM 1669 O O . ILE A 1 211 ? -3.599 7.498 19.075 1.00 98.31 211 ILE A O 1
ATOM 1673 N N . GLU A 1 212 ? -4.434 5.574 19.866 1.00 98.12 212 GLU A N 1
ATOM 1674 C CA . GLU A 1 212 ? -3.158 4.866 19.908 1.00 98.12 212 GLU A CA 1
ATOM 1675 C C . GLU A 1 212 ? -3.258 3.541 19.158 1.00 98.12 212 GLU A C 1
ATOM 1677 O O . GLU A 1 212 ? -4.114 2.708 19.455 1.00 98.12 212 GLU A O 1
ATOM 1682 N N . LEU A 1 213 ? -2.382 3.37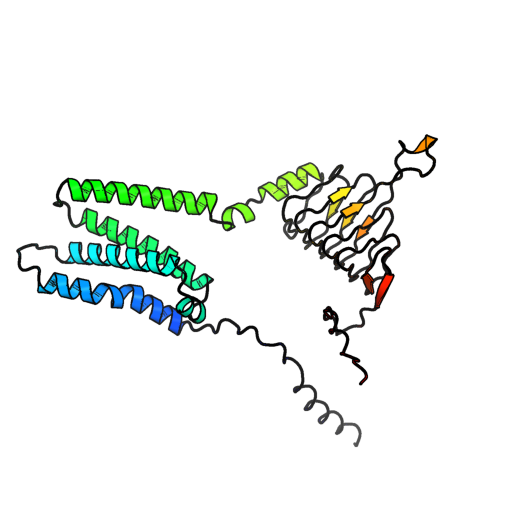8 18.169 1.00 98.38 213 LEU A N 1
ATOM 1683 C CA . LEU A 1 213 ? -2.159 2.136 17.444 1.00 98.38 213 LEU A CA 1
ATOM 1684 C C . LEU A 1 213 ? -0.826 1.562 17.922 1.00 98.38 213 LEU A C 1
ATOM 1686 O O . LEU A 1 213 ? 0.212 2.195 17.734 1.00 98.38 213 LEU A O 1
ATOM 1690 N N . GLU A 1 214 ? -0.847 0.389 18.541 1.00 98.50 214 GLU A N 1
ATOM 1691 C CA . GLU A 1 214 ? 0.369 -0.339 18.908 1.00 98.50 214 GLU A CA 1
ATOM 1692 C C . GLU A 1 214 ? 1.019 -0.998 17.673 1.00 98.50 214 GLU A C 1
ATOM 1694 O O . GLU A 1 214 ? 0.605 -0.796 16.527 1.00 98.50 214 GLU A O 1
ATOM 1699 N N . ASP A 1 215 ? 2.083 -1.768 17.892 1.00 98.12 215 ASP A N 1
ATOM 1700 C CA . ASP A 1 215 ? 2.872 -2.369 16.820 1.00 98.12 215 ASP A CA 1
ATOM 1701 C C . ASP A 1 215 ? 2.048 -3.358 15.967 1.00 98.12 215 ASP A C 1
ATOM 1703 O O . ASP A 1 215 ? 1.135 -4.034 16.440 1.00 98.12 215 ASP A O 1
ATOM 1707 N N . LYS A 1 216 ? 2.385 -3.478 14.679 1.00 97.00 216 LYS A N 1
ATOM 1708 C CA . LYS A 1 216 ? 1.809 -4.454 13.728 1.00 97.00 216 LYS A CA 1
ATOM 1709 C C . LYS A 1 216 ? 0.294 -4.348 13.518 1.00 97.00 216 LYS A C 1
ATOM 1711 O O . LYS A 1 216 ? -0.308 -5.258 12.948 1.00 97.00 216 LYS A O 1
ATOM 1716 N N . VAL A 1 217 ? -0.338 -3.262 13.958 1.00 98.56 217 VAL A N 1
ATOM 1717 C CA . VAL A 1 217 ? -1.762 -3.024 13.707 1.00 98.56 217 VAL A CA 1
ATOM 1718 C C . VAL A 1 217 ? -2.013 -2.892 12.204 1.00 98.56 217 VAL A C 1
ATOM 1720 O O . VAL A 1 217 ? -1.300 -2.182 11.491 1.00 98.56 217 VAL A O 1
ATOM 1723 N N . LEU A 1 218 ? -3.065 -3.554 11.725 1.00 98.38 218 LEU A N 1
ATOM 1724 C CA . LEU A 1 218 ? -3.533 -3.449 10.346 1.00 98.38 218 LEU A CA 1
ATOM 1725 C C . LEU A 1 218 ? -4.862 -2.697 10.303 1.00 98.38 218 LEU A C 1
ATOM 1727 O O . LEU A 1 218 ? -5.866 -3.160 10.844 1.00 98.38 218 LEU A O 1
ATOM 1731 N N . VAL A 1 219 ? -4.895 -1.566 9.603 1.00 98.56 219 VAL A N 1
ATOM 1732 C CA . VAL A 1 219 ? -6.100 -0.755 9.406 1.00 98.56 219 VAL A CA 1
ATOM 173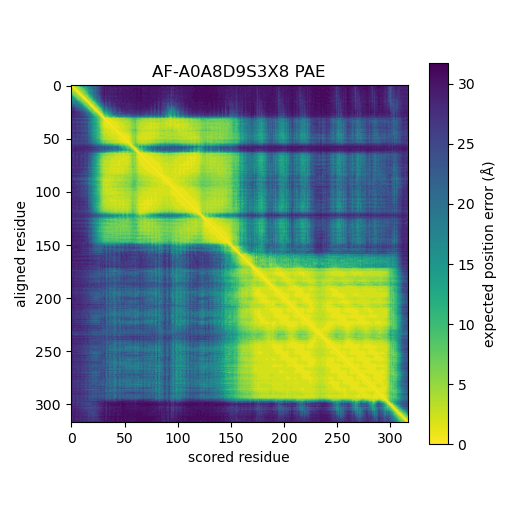3 C C . VAL A 1 219 ? -6.561 -0.878 7.955 1.00 98.56 219 VAL A C 1
ATOM 1735 O O . VAL A 1 219 ? -5.886 -0.442 7.022 1.00 98.56 219 VAL A O 1
ATOM 1738 N N . GLY A 1 220 ? -7.720 -1.507 7.755 1.00 98.38 220 GLY A N 1
ATOM 1739 C CA . GLY A 1 220 ? -8.365 -1.660 6.455 1.00 98.38 220 GLY A CA 1
ATOM 1740 C C . GLY A 1 220 ? -8.850 -0.333 5.854 1.00 98.38 220 GLY A C 1
ATOM 1741 O O . GLY A 1 220 ? -8.848 0.702 6.521 1.00 98.38 220 GLY A O 1
ATOM 1742 N N . PRO A 1 221 ? -9.277 -0.337 4.579 1.00 96.81 221 PRO A N 1
ATOM 1743 C CA . PRO A 1 221 ? -9.714 0.884 3.910 1.00 96.81 221 PRO A CA 1
ATOM 1744 C C . PRO A 1 221 ? -10.988 1.440 4.553 1.00 96.81 221 PRO A C 1
ATOM 1746 O O . PRO A 1 221 ? -11.864 0.675 4.970 1.00 96.81 221 PRO A O 1
ATOM 1749 N N . ASN A 1 222 ? -11.096 2.769 4.602 1.00 98.25 222 ASN A N 1
ATOM 1750 C CA . ASN A 1 222 ? -12.238 3.512 5.155 1.00 98.25 222 ASN A CA 1
ATOM 1751 C C . ASN A 1 222 ? -12.594 3.189 6.623 1.00 98.25 222 ASN A C 1
ATOM 1753 O O . ASN A 1 222 ? -13.739 3.374 7.036 1.00 98.25 222 ASN A O 1
ATOM 1757 N N . VAL A 1 223 ? -11.653 2.680 7.421 1.00 98.81 223 VAL A N 1
ATOM 1758 C CA . VAL A 1 223 ? -11.874 2.509 8.866 1.00 98.81 223 VAL A CA 1
ATOM 1759 C C . VAL A 1 223 ? -12.019 3.876 9.537 1.00 98.81 223 VAL A C 1
ATOM 1761 O O . VAL A 1 223 ? -11.266 4.803 9.245 1.00 98.81 223 VAL A O 1
ATOM 1764 N N . THR A 1 224 ? -12.975 3.993 10.455 1.00 98.75 224 THR A N 1
ATOM 1765 C CA . THR A 1 224 ? -13.201 5.207 11.249 1.00 98.75 224 THR A CA 1
ATOM 1766 C C . THR A 1 224 ? -12.930 4.914 12.721 1.00 98.75 224 THR A C 1
ATOM 1768 O O . THR A 1 224 ? -13.564 4.038 13.309 1.00 98.75 224 THR A O 1
ATOM 1771 N N . ILE A 1 225 ? -11.994 5.636 13.334 1.00 98.69 225 ILE A N 1
ATOM 1772 C CA . ILE A 1 225 ? -11.650 5.497 14.753 1.00 98.69 225 ILE A CA 1
ATOM 1773 C C . ILE A 1 225 ? -12.009 6.794 15.464 1.00 98.69 225 ILE A C 1
ATOM 1775 O O . ILE A 1 225 ? -11.509 7.862 15.105 1.00 98.69 225 ILE A O 1
ATOM 1779 N N . ILE A 1 226 ? -12.891 6.692 16.459 1.00 98.44 226 ILE A N 1
ATOM 1780 C CA . ILE A 1 226 ? -13.542 7.847 17.063 1.00 98.44 226 ILE A CA 1
ATOM 1781 C C . ILE A 1 226 ? -13.180 7.947 18.543 1.00 98.44 226 ILE A C 1
ATOM 1783 O O . ILE A 1 226 ? -13.581 7.088 19.314 1.00 98.44 226 ILE A O 1
ATOM 1787 N N . SER A 1 227 ? -12.472 9.002 18.960 1.00 98.12 227 SER A N 1
ATOM 1788 C CA . SER A 1 227 ? -12.213 9.309 20.384 1.00 98.12 227 SER A CA 1
ATOM 1789 C C . SER A 1 227 ? -13.074 10.453 20.948 1.00 98.12 227 SER A C 1
ATOM 1791 O O . SER A 1 227 ? -12.936 10.830 22.113 1.00 98.12 227 SER A O 1
ATOM 1793 N N . VAL A 1 228 ? -13.972 10.997 20.121 1.00 96.81 228 VAL A N 1
ATOM 1794 C CA . VAL A 1 228 ? -14.793 12.185 20.387 1.00 96.81 228 VAL A CA 1
ATOM 1795 C C . VAL A 1 228 ? -16.272 11.815 20.380 1.00 96.81 228 VAL A C 1
ATOM 1797 O O . VAL A 1 228 ? -16.741 11.115 19.486 1.00 96.81 228 VAL A O 1
ATOM 1800 N N . ASN A 1 229 ? -17.023 12.294 21.364 1.00 95.81 229 ASN A N 1
ATOM 1801 C CA . ASN A 1 229 ? -18.477 12.214 21.396 1.00 95.81 229 ASN A CA 1
ATOM 1802 C C . ASN A 1 229 ? -19.084 13.544 21.859 1.00 95.81 229 ASN A C 1
ATOM 1804 O O . ASN A 1 229 ? -18.366 14.471 22.234 1.00 95.81 229 ASN A O 1
ATOM 1808 N N . HIS A 1 230 ? -20.411 13.613 21.876 1.00 96.50 230 HIS A N 1
ATOM 1809 C CA . HIS A 1 230 ? -21.170 14.738 22.408 1.00 96.50 230 HIS A CA 1
ATOM 1810 C C . HIS A 1 230 ? -22.094 14.282 23.542 1.00 96.50 230 HIS A C 1
ATOM 1812 O O . HIS A 1 230 ? -22.630 13.169 23.474 1.00 96.50 230 HIS A O 1
ATOM 1818 N N . PRO A 1 231 ? -22.346 15.139 24.550 1.00 95.88 231 PRO A N 1
ATOM 1819 C CA . PRO A 1 231 ? -23.361 14.872 25.557 1.00 95.88 231 PRO A CA 1
ATOM 1820 C C . PRO A 1 231 ? -24.728 14.590 24.922 1.00 95.88 231 PRO A C 1
ATOM 1822 O O . PRO A 1 231 ? -25.152 15.261 23.976 1.00 95.88 231 PRO A O 1
ATOM 1825 N N . LEU A 1 232 ? -25.443 13.601 25.467 1.00 94.62 232 LEU A N 1
ATOM 1826 C CA . LEU A 1 232 ? -26.780 13.236 24.980 1.00 94.62 232 LEU A CA 1
ATOM 1827 C C . LEU A 1 232 ? -27.828 14.317 25.285 1.00 94.62 232 LEU A C 1
ATOM 1829 O O . LEU A 1 232 ? -28.750 14.519 24.486 1.00 94.62 232 LEU A O 1
ATOM 1833 N N . ASP A 1 233 ? -27.653 15.006 26.416 1.00 95.38 233 ASP A N 1
ATOM 1834 C CA . ASP A 1 233 ? -28.458 16.148 26.856 1.00 95.38 233 ASP A CA 1
ATOM 1835 C C . ASP A 1 233 ? -28.451 17.247 25.771 1.00 95.38 233 ASP A C 1
ATOM 1837 O O . ASP A 1 233 ? -27.382 17.801 25.491 1.00 95.38 233 ASP A O 1
ATOM 1841 N N . PRO A 1 234 ? -29.601 17.555 25.131 1.00 96.12 234 PRO A N 1
ATOM 1842 C CA . PRO A 1 234 ? -29.681 18.533 24.047 1.00 96.12 234 PRO A CA 1
ATOM 1843 C C . PRO A 1 234 ? -29.093 19.900 24.406 1.00 96.12 234 PRO A C 1
ATOM 1845 O O . PRO A 1 234 ? -28.400 20.485 23.577 1.00 96.12 234 PRO A O 1
ATOM 1848 N N . GLU A 1 235 ? -29.283 20.360 25.646 1.00 96.69 235 GLU A N 1
ATOM 1849 C CA . GLU A 1 235 ? -28.796 21.665 26.119 1.00 96.69 235 GLU A CA 1
ATOM 1850 C C . GLU A 1 235 ? -27.265 21.711 26.231 1.00 96.69 235 GLU A C 1
ATOM 1852 O O . GLU A 1 235 ? -26.648 22.773 26.185 1.00 96.69 235 GLU A O 1
ATOM 1857 N N . LYS A 1 236 ? -26.624 20.542 26.351 1.00 94.50 236 LYS A N 1
ATOM 1858 C CA . LYS A 1 236 ? -25.168 20.392 26.486 1.00 94.50 236 LYS A CA 1
ATOM 1859 C C . LYS A 1 236 ? -24.510 19.797 25.244 1.00 94.50 236 LYS A C 1
ATOM 1861 O O . LYS A 1 236 ? -23.297 19.601 25.249 1.00 94.50 236 LYS A O 1
ATOM 1866 N N . ARG A 1 237 ? -25.266 19.516 24.176 1.00 94.69 237 ARG A N 1
ATOM 1867 C CA . ARG A 1 237 ? -24.804 18.757 22.998 1.00 94.69 237 ARG A CA 1
ATOM 1868 C C . ARG A 1 237 ? -23.653 19.415 22.234 1.00 94.69 237 ARG A C 1
ATOM 1870 O O . ARG A 1 237 ? -22.899 18.723 21.565 1.00 94.69 237 ARG A O 1
ATOM 1877 N N . HIS A 1 238 ? -23.492 20.730 22.354 1.00 92.44 238 HIS A N 1
ATOM 1878 C CA . HIS A 1 238 ? -22.344 21.450 21.792 1.00 92.44 238 HIS A CA 1
ATOM 1879 C C . HIS A 1 238 ? -21.038 21.243 22.582 1.00 92.44 238 HIS A C 1
ATOM 1881 O O . HIS A 1 238 ? -19.972 21.630 22.109 1.00 92.44 238 HIS A O 1
ATOM 1887 N N . GLY A 1 239 ? -21.104 20.631 23.768 1.00 93.56 239 GLY A N 1
ATOM 1888 C CA . GLY A 1 239 ? -19.936 20.161 24.506 1.00 93.56 239 GLY A CA 1
ATOM 1889 C C . GLY A 1 239 ? -19.300 18.930 23.858 1.00 93.56 239 GLY A C 1
ATOM 1890 O O . GLY A 1 239 ? -19.897 18.285 22.998 1.00 93.56 239 GLY A O 1
ATOM 1891 N N . ILE A 1 240 ? -18.086 18.594 24.292 1.00 94.19 240 ILE A N 1
ATOM 1892 C CA . ILE A 1 240 ? -17.314 17.458 23.781 1.00 94.19 240 ILE A CA 1
ATOM 1893 C C . ILE A 1 240 ? -17.018 16.487 24.929 1.00 94.19 240 ILE A C 1
ATOM 1895 O O . ILE A 1 240 ? -16.575 16.897 26.000 1.00 94.19 240 ILE A O 1
ATOM 1899 N N . GLU A 1 241 ? -17.226 15.196 24.691 1.00 95.94 241 GLU A N 1
ATOM 1900 C CA . GLU A 1 241 ? -16.817 14.104 25.571 1.00 95.94 241 GLU A CA 1
ATOM 1901 C C . GLU A 1 241 ? -15.668 13.332 24.920 1.00 95.94 241 GLU A C 1
ATOM 1903 O O . GLU A 1 241 ? -15.815 12.766 23.838 1.00 95.94 241 GLU A O 1
ATOM 1908 N N . LEU A 1 242 ? -14.515 13.304 25.582 1.00 96.88 242 LEU A N 1
ATOM 1909 C CA . LEU A 1 242 ? -13.307 12.670 25.063 1.00 96.88 242 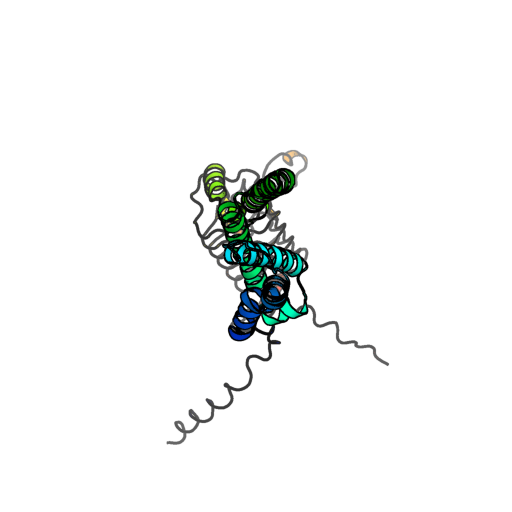LEU A CA 1
ATOM 1910 C C . LEU A 1 242 ? -13.057 11.341 25.768 1.00 96.88 242 LEU A C 1
ATOM 1912 O O . LEU A 1 242 ? -13.030 11.281 27.000 1.00 96.88 242 LEU A O 1
ATOM 1916 N N . LYS A 1 243 ? -12.842 10.275 24.995 1.00 97.81 243 LYS A N 1
ATOM 1917 C CA . LYS A 1 243 ? -12.418 8.973 25.520 1.00 97.81 243 LYS A CA 1
ATOM 1918 C C . LYS A 1 243 ? -11.419 8.323 24.575 1.00 97.81 243 LYS A C 1
ATOM 1920 O O . LYS A 1 243 ? -11.747 8.057 23.419 1.00 97.81 243 LYS A O 1
ATOM 1925 N N . ALA A 1 244 ? -10.235 8.026 25.103 1.00 98.12 244 ALA A N 1
ATOM 1926 C CA . ALA A 1 244 ? -9.150 7.440 24.331 1.00 98.12 244 ALA A CA 1
ATOM 1927 C C . ALA A 1 244 ? -9.535 6.093 23.715 1.00 98.12 244 ALA A C 1
ATOM 1929 O O . ALA A 1 244 ? -10.236 5.296 24.338 1.00 98.12 244 ALA A O 1
ATOM 1930 N N . VAL A 1 245 ? -9.044 5.841 22.504 1.00 98.75 245 VAL A N 1
ATOM 1931 C CA . VAL A 1 245 ? -9.175 4.549 21.823 1.00 98.75 245 VAL A CA 1
ATOM 1932 C C . VAL A 1 245 ? -7.798 3.914 21.700 1.00 98.75 245 VAL A C 1
ATOM 1934 O O . VAL A 1 245 ? -6.853 4.566 21.252 1.00 98.75 245 VAL A O 1
ATOM 1937 N N . LEU A 1 246 ? -7.696 2.644 22.088 1.00 98.75 246 LEU A N 1
ATOM 1938 C CA . LEU A 1 246 ? -6.455 1.874 22.042 1.00 98.75 246 LEU A CA 1
ATOM 1939 C C . LEU A 1 246 ? -6.631 0.651 21.145 1.00 98.75 246 LEU A C 1
ATOM 1941 O O . LEU A 1 246 ? -7.489 -0.192 21.400 1.00 98.75 246 LEU A O 1
ATOM 1945 N N . ILE A 1 247 ? -5.800 0.533 20.116 1.00 98.81 247 ILE A N 1
ATOM 1946 C CA . ILE A 1 247 ? -5.741 -0.632 19.236 1.00 98.81 247 ILE A CA 1
ATOM 1947 C C . ILE A 1 247 ? -4.435 -1.364 19.527 1.00 98.81 247 ILE A C 1
ATOM 1949 O O . ILE A 1 247 ? -3.360 -0.844 19.233 1.00 98.81 247 ILE A O 1
ATOM 1953 N N . LYS A 1 248 ? -4.535 -2.541 20.149 1.00 98.75 248 LYS A N 1
ATOM 1954 C CA . LYS A 1 248 ? -3.372 -3.280 20.646 1.00 98.75 248 LYS A CA 1
ATOM 1955 C C . LYS A 1 248 ? -2.610 -4.034 19.563 1.00 98.75 248 LYS A C 1
ATOM 1957 O O . LYS A 1 248 ? -3.108 -4.203 18.448 1.00 98.75 248 LYS A O 1
ATOM 1962 N N . GLU A 1 249 ? -1.414 -4.499 19.924 1.00 98.25 249 GLU A N 1
ATOM 1963 C CA . GLU A 1 249 ? -0.472 -5.151 19.016 1.00 98.25 249 GLU A CA 1
ATOM 1964 C C . GLU A 1 249 ? -1.144 -6.231 18.150 1.00 98.25 249 GLU A C 1
ATOM 1966 O O . GLU A 1 249 ? -1.949 -7.047 18.617 1.00 98.25 249 GLU A O 1
ATOM 1971 N N . ASN A 1 250 ? -0.805 -6.222 16.858 1.00 97.25 250 ASN A N 1
ATOM 1972 C CA . ASN A 1 250 ? -1.242 -7.210 15.869 1.00 97.25 250 ASN A CA 1
ATOM 1973 C C . ASN A 1 250 ? -2.776 -7.317 15.689 1.00 97.25 250 ASN A C 1
ATOM 1975 O O . ASN A 1 250 ? -3.275 -8.280 15.100 1.00 97.25 250 ASN A O 1
ATOM 1979 N N . ALA A 1 251 ? -3.552 -6.344 16.179 1.00 98.38 251 ALA A N 1
ATOM 1980 C CA . ALA A 1 251 ? -4.976 -6.266 15.889 1.00 98.38 251 ALA A CA 1
ATOM 1981 C C . ALA A 1 251 ? -5.224 -5.874 14.422 1.00 98.38 251 ALA A C 1
ATOM 1983 O O . ALA A 1 251 ? -4.499 -5.070 13.830 1.00 98.38 251 ALA A O 1
ATOM 1984 N N . TRP A 1 252 ? -6.296 -6.409 13.838 1.00 98.50 252 TRP A N 1
ATOM 1985 C CA . TRP A 1 252 ? -6.704 -6.114 12.465 1.00 98.50 252 TRP A CA 1
ATOM 1986 C C . TRP A 1 252 ? -8.112 -5.524 12.415 1.00 98.50 252 TRP A C 1
ATOM 1988 O O . TRP A 1 252 ? -9.087 -6.152 12.828 1.00 98.50 252 TRP A O 1
ATOM 1998 N N . LEU A 1 253 ? -8.224 -4.323 11.848 1.00 98.75 253 LEU A N 1
ATOM 1999 C CA . LEU A 1 253 ? -9.481 -3.636 11.583 1.00 98.75 253 LEU A CA 1
ATOM 2000 C C . LEU A 1 253 ? -9.891 -3.829 10.117 1.00 98.75 253 LEU A C 1
ATOM 2002 O O . LEU A 1 253 ? -9.214 -3.369 9.198 1.00 98.75 253 LEU A O 1
ATOM 2006 N N . GLY A 1 254 ? -11.002 -4.523 9.881 1.00 98.19 254 GLY A N 1
ATOM 2007 C CA . GLY A 1 254 ? -11.555 -4.769 8.552 1.00 98.19 254 GLY A CA 1
ATOM 2008 C C . GLY A 1 254 ? -12.104 -3.506 7.882 1.00 98.19 254 GLY A C 1
ATOM 2009 O O . GLY A 1 254 ? -12.393 -2.507 8.533 1.00 98.19 254 GLY A O 1
ATOM 2010 N N . ALA A 1 255 ? -12.274 -3.560 6.559 1.00 98.38 255 ALA A N 1
ATOM 2011 C CA . ALA A 1 255 ? -12.743 -2.424 5.761 1.00 98.38 255 ALA A CA 1
ATOM 2012 C C . ALA A 1 255 ? -14.063 -1.825 6.287 1.00 98.38 255 ALA A C 1
ATOM 2014 O O . ALA A 1 255 ? -14.997 -2.566 6.592 1.00 98.38 255 ALA A O 1
ATOM 2015 N N . ASN A 1 256 ? -14.171 -0.496 6.326 1.00 98.56 256 ASN A N 1
ATOM 2016 C CA . ASN A 1 256 ? -15.346 0.240 6.820 1.00 98.56 256 ASN A CA 1
ATOM 2017 C C . ASN A 1 256 ? -15.763 -0.096 8.271 1.00 98.56 256 ASN A C 1
ATOM 2019 O O . ASN A 1 256 ? -16.928 0.081 8.623 1.00 98.56 256 ASN A O 1
ATOM 2023 N N . ALA A 1 257 ? -14.869 -0.627 9.110 1.00 98.81 257 ALA A N 1
ATOM 2024 C CA . ALA A 1 257 ? -15.160 -0.779 10.535 1.00 98.81 257 ALA A CA 1
ATOM 2025 C C . ALA A 1 257 ? -15.151 0.586 11.248 1.00 98.81 257 ALA A C 1
ATOM 2027 O O . ALA A 1 257 ? -14.349 1.462 10.915 1.00 98.81 257 ALA A O 1
ATOM 2028 N N . THR A 1 258 ? -16.003 0.736 12.263 1.00 98.88 258 THR A N 1
ATOM 2029 C CA . THR A 1 258 ? -16.092 1.939 13.101 1.00 98.88 258 THR A CA 1
ATOM 2030 C C . THR A 1 258 ? -15.813 1.588 14.557 1.00 98.88 258 THR A C 1
ATOM 2032 O O . THR A 1 258 ? -16.523 0.768 15.142 1.00 98.88 258 THR A O 1
ATOM 2035 N N . ILE A 1 259 ? -14.806 2.222 15.156 1.00 98.88 259 ILE A N 1
ATOM 2036 C CA . ILE A 1 259 ? -14.433 2.053 16.566 1.00 98.88 259 ILE A CA 1
ATOM 2037 C C . ILE A 1 259 ? -14.902 3.277 17.354 1.00 98.88 259 ILE A C 1
ATOM 2039 O O . ILE A 1 259 ? -14.535 4.399 17.007 1.00 98.88 259 ILE A O 1
ATOM 2043 N N . LEU A 1 260 ? -15.734 3.070 18.378 1.00 98.62 260 LEU A N 1
ATOM 2044 C CA . LEU A 1 260 ? -16.340 4.153 19.158 1.00 98.62 260 LEU A CA 1
ATOM 2045 C C . LEU A 1 260 ? -15.463 4.617 20.341 1.00 98.62 260 LEU A C 1
ATOM 2047 O O . LEU A 1 260 ? -14.558 3.890 20.758 1.00 98.62 260 LEU A O 1
ATOM 2051 N N . PRO A 1 261 ? -15.761 5.799 20.922 1.00 98.56 261 PRO A N 1
ATOM 2052 C CA . PRO A 1 261 ? -14.957 6.386 21.993 1.00 98.56 261 PRO A CA 1
ATOM 2053 C C . PRO A 1 261 ? -14.805 5.485 23.217 1.00 98.56 261 PRO A C 1
ATOM 2055 O O . PRO A 1 261 ? -15.784 4.937 23.729 1.00 98.56 261 PRO A O 1
ATOM 2058 N N . GLY A 1 262 ? -13.577 5.396 23.733 1.00 98.31 262 GLY A N 1
ATOM 2059 C CA . GLY A 1 262 ? -13.253 4.634 24.942 1.00 98.31 262 GLY A CA 1
ATOM 2060 C C . GLY A 1 262 ? -12.989 3.147 24.725 1.00 98.31 262 GLY A C 1
ATOM 2061 O O . GLY A 1 262 ? -12.765 2.446 25.706 1.00 98.31 262 GLY A O 1
ATOM 2062 N N . VAL A 1 263 ? -13.044 2.658 23.484 1.00 98.75 263 VAL A N 1
ATOM 2063 C CA . VAL A 1 263 ? -12.852 1.237 23.180 1.00 98.75 263 VAL A CA 1
ATOM 2064 C C . VAL A 1 263 ? -11.371 0.864 23.169 1.00 98.75 263 VAL A C 1
ATOM 2066 O O . VAL A 1 263 ? -10.546 1.519 22.531 1.00 98.75 263 VAL A O 1
ATOM 2069 N N . THR A 1 264 ? -11.053 -0.263 23.800 1.00 98.88 264 THR A N 1
ATOM 2070 C CA . THR A 1 264 ? -9.796 -0.989 23.610 1.00 98.88 264 THR A CA 1
ATOM 2071 C C . THR A 1 264 ? -10.020 -2.212 22.724 1.00 98.88 264 THR A C 1
ATOM 2073 O O . THR A 1 264 ? -10.794 -3.106 23.072 1.00 98.88 264 THR A O 1
ATOM 2076 N N . VAL A 1 265 ? -9.321 -2.294 21.590 1.00 98.81 265 VAL A N 1
ATOM 2077 C CA . VAL A 1 265 ? -9.261 -3.501 20.756 1.00 98.81 265 VAL A CA 1
ATOM 2078 C C . VAL A 1 265 ? -8.069 -4.345 21.196 1.00 98.81 265 VAL A C 1
ATOM 2080 O O . VAL A 1 265 ? -6.933 -3.889 21.115 1.00 98.81 265 VAL A O 1
ATOM 2083 N N . GLY A 1 266 ? -8.333 -5.550 21.705 1.00 98.44 266 GLY A N 1
ATOM 2084 C CA . GLY A 1 266 ? -7.322 -6.440 22.273 1.00 98.44 266 GLY A CA 1
ATOM 2085 C C . GLY A 1 266 ? -6.291 -6.970 21.272 1.00 98.44 266 GLY A C 1
ATOM 2086 O O . GLY A 1 266 ? -6.501 -6.956 20.063 1.00 98.44 266 GLY A O 1
ATOM 2087 N N . GLU A 1 267 ? -5.182 -7.479 21.808 1.00 97.88 267 GLU A N 1
ATOM 2088 C CA . GLU A 1 267 ? -4.081 -8.051 21.026 1.00 97.88 267 GLU A CA 1
ATOM 2089 C C . GLU A 1 267 ? -4.572 -9.196 20.129 1.00 97.88 267 GLU A C 1
ATOM 2091 O O . GLU A 1 267 ? -5.412 -10.004 20.547 1.00 97.88 267 GLU A O 1
ATOM 2096 N N . ASN A 1 268 ? -4.068 -9.267 18.894 1.00 95.81 268 ASN A N 1
ATOM 2097 C CA . ASN A 1 268 ? -4.453 -10.267 17.886 1.00 95.81 268 ASN A CA 1
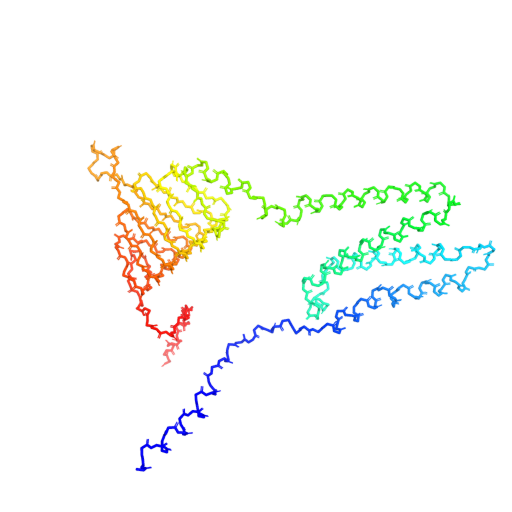ATOM 2098 C C . ASN A 1 268 ? -5.961 -10.294 17.555 1.00 95.81 268 ASN A C 1
ATOM 2100 O O . ASN A 1 268 ? -6.441 -11.236 16.916 1.00 95.81 268 ASN A O 1
ATOM 2104 N N . ALA A 1 269 ? -6.747 -9.316 18.020 1.00 97.31 269 ALA A N 1
ATOM 2105 C CA . ALA A 1 269 ? -8.175 -9.283 17.751 1.00 97.31 269 ALA A CA 1
ATOM 2106 C C . ALA A 1 269 ? -8.442 -8.861 16.304 1.00 97.31 269 ALA A C 1
ATOM 2108 O O . ALA A 1 269 ? -7.738 -8.035 15.724 1.00 97.31 269 ALA A O 1
ATOM 2109 N N . VAL A 1 270 ? -9.503 -9.414 15.726 1.00 98.12 270 VAL A N 1
ATOM 2110 C CA . VAL A 1 270 ? -9.922 -9.123 14.358 1.00 98.12 270 VAL A CA 1
ATOM 2111 C C . VAL A 1 270 ? -11.318 -8.524 14.372 1.00 98.12 270 VAL A C 1
ATOM 2113 O O . VAL A 1 270 ? -12.283 -9.148 14.816 1.00 98.12 270 VAL A O 1
ATOM 2116 N N . VAL A 1 271 ? -11.437 -7.316 13.841 1.00 98.50 271 VAL A N 1
ATOM 2117 C CA . VAL A 1 271 ? -12.707 -6.627 13.633 1.00 98.50 271 VAL A CA 1
ATOM 2118 C C . VAL A 1 271 ? -13.128 -6.852 12.189 1.00 98.50 271 VAL A C 1
ATOM 2120 O O . VAL A 1 271 ? -12.440 -6.429 11.264 1.00 98.50 271 VAL A O 1
ATOM 2123 N N . ALA A 1 272 ? -14.241 -7.546 11.967 1.00 98.12 272 ALA A N 1
ATOM 2124 C CA . ALA A 1 272 ? -14.738 -7.794 10.620 1.00 98.12 272 ALA A CA 1
ATOM 2125 C C . ALA A 1 272 ? -15.132 -6.490 9.904 1.00 98.12 272 ALA A C 1
ATOM 2127 O O . ALA A 1 272 ? -15.447 -5.476 10.529 1.00 98.12 272 ALA A O 1
ATOM 2128 N N . ALA A 1 273 ? -15.146 -6.540 8.571 1.00 98.19 273 ALA A N 1
ATOM 2129 C CA . ALA A 1 273 ? -15.556 -5.411 7.747 1.00 98.19 273 ALA A CA 1
ATOM 2130 C C . ALA A 1 273 ? -16.976 -4.927 8.103 1.00 98.19 273 ALA A C 1
ATOM 2132 O O . ALA A 1 273 ? -17.874 -5.736 8.342 1.00 98.19 273 ALA A O 1
ATOM 2133 N N . GLY A 1 274 ? -17.168 -3.607 8.136 1.00 97.88 274 GLY A N 1
ATOM 2134 C CA . GLY A 1 274 ? -18.452 -2.962 8.433 1.00 97.88 274 GLY A CA 1
ATOM 2135 C C . GLY A 1 274 ? -18.926 -3.066 9.888 1.00 97.88 274 GLY A C 1
ATOM 2136 O O . GLY A 1 274 ? -20.058 -2.685 10.179 1.00 97.88 274 GLY A O 1
ATOM 2137 N N . ALA A 1 275 ? -18.120 -3.606 10.808 1.00 98.62 275 ALA A N 1
ATOM 2138 C CA . ALA A 1 275 ? -18.519 -3.741 12.206 1.00 98.62 275 ALA A CA 1
ATOM 2139 C C . ALA A 1 275 ? -18.505 -2.390 12.947 1.00 98.62 275 ALA A C 1
ATOM 2141 O O . ALA A 1 275 ? -17.616 -1.570 12.728 1.00 98.62 275 ALA A O 1
ATOM 2142 N N . VAL A 1 276 ? -19.450 -2.189 13.874 1.00 98.81 276 VAL A N 1
ATOM 2143 C CA . VAL A 1 276 ? -19.487 -1.017 14.773 1.00 98.81 276 VAL A CA 1
ATOM 2144 C C . VAL A 1 276 ? -19.165 -1.470 16.190 1.00 98.81 276 VAL A C 1
ATOM 2146 O O . VAL A 1 276 ? -19.967 -2.141 16.847 1.00 98.81 276 VAL A O 1
ATOM 2149 N N . VAL A 1 277 ? -17.976 -1.112 16.658 1.00 98.75 277 VAL A N 1
ATOM 2150 C CA . VAL A 1 277 ? -17.405 -1.571 17.922 1.00 98.75 277 VAL A CA 1
ATOM 2151 C C . VAL A 1 277 ? -17.688 -0.540 19.006 1.00 98.75 277 VAL A C 1
ATOM 2153 O O . VAL A 1 277 ? -17.101 0.536 19.020 1.00 98.75 277 VAL A O 1
ATOM 2156 N N . SER A 1 278 ? -18.612 -0.875 19.907 1.00 98.19 278 SER A N 1
ATOM 2157 C CA . SER A 1 278 ? -19.083 0.004 20.988 1.00 98.19 278 SER A CA 1
ATOM 2158 C C . SER A 1 278 ? -18.620 -0.406 22.388 1.00 98.19 278 SER A C 1
ATOM 2160 O O . SER A 1 278 ? -18.994 0.232 23.370 1.00 98.19 278 SER A O 1
ATOM 2162 N N . LYS A 1 279 ? -17.850 -1.493 22.495 1.00 98.50 279 LYS A N 1
ATOM 2163 C CA . LYS A 1 279 ? -17.323 -2.055 23.744 1.00 98.50 279 LYS A CA 1
ATOM 2164 C C . LYS A 1 279 ? -15.935 -2.632 23.498 1.00 98.50 279 LYS A C 1
ATOM 2166 O O . LYS A 1 279 ? -15.624 -2.986 22.361 1.00 98.50 279 LYS A O 1
ATOM 2171 N N . ASP A 1 280 ? -15.159 -2.772 24.567 1.00 98.69 280 ASP A N 1
ATOM 2172 C CA . ASP A 1 280 ? -13.840 -3.398 24.520 1.00 98.69 280 ASP A CA 1
ATOM 2173 C C . ASP A 1 280 ? -13.883 -4.787 23.881 1.00 98.69 280 ASP A C 1
ATOM 2175 O O . ASP A 1 280 ? -14.805 -5.583 24.099 1.00 98.69 280 ASP A O 1
ATOM 2179 N N . VAL A 1 281 ? -12.853 -5.070 23.090 1.00 98.38 281 VAL A N 1
ATOM 2180 C CA . VAL A 1 281 ? -12.695 -6.318 22.351 1.00 98.38 281 VAL A CA 1
ATOM 2181 C C . VAL A 1 281 ? -11.661 -7.175 23.069 1.00 98.38 281 VAL A C 1
ATOM 2183 O O . VAL A 1 281 ? -10.508 -6.755 23.189 1.00 98.38 281 VAL A O 1
ATOM 2186 N N . PRO A 1 282 ? -12.019 -8.383 23.531 1.00 97.75 282 PRO A N 1
ATOM 2187 C CA . PRO A 1 282 ? -11.045 -9.281 24.133 1.00 97.75 282 PRO A CA 1
ATOM 2188 C C . PRO A 1 282 ? -9.946 -9.671 23.136 1.00 97.75 282 PRO A C 1
ATOM 2190 O O . PRO A 1 282 ? -10.210 -9.856 21.945 1.00 97.75 282 PRO A O 1
ATOM 2193 N N . ALA A 1 283 ? -8.724 -9.851 23.638 1.00 96.75 283 ALA A N 1
ATOM 2194 C CA . ALA A 1 283 ? -7.612 -10.364 22.843 1.00 96.75 283 ALA A CA 1
ATOM 2195 C C . ALA A 1 283 ? -7.945 -11.732 22.227 1.00 96.75 283 ALA A C 1
ATOM 2197 O O . ALA A 1 283 ? -8.735 -12.497 22.788 1.00 96.75 283 ALA A O 1
ATOM 2198 N N . ASN A 1 284 ? -7.319 -12.053 21.094 1.00 94.25 284 ASN A N 1
ATOM 2199 C CA . ASN A 1 284 ? -7.495 -13.323 20.387 1.00 94.25 284 ASN A CA 1
ATOM 2200 C C . ASN A 1 284 ? -8.972 -13.622 20.068 1.00 94.25 284 ASN A C 1
ATOM 2202 O O . ASN A 1 284 ? -9.437 -14.753 20.211 1.00 94.25 284 ASN A O 1
ATOM 2206 N N . THR A 1 285 ? -9.750 -12.621 19.658 1.00 94.75 285 THR A N 1
ATOM 2207 C CA . THR A 1 285 ? -11.142 -12.824 19.229 1.00 94.75 285 THR A CA 1
ATOM 2208 C C . THR A 1 285 ? -11.405 -12.229 17.859 1.00 94.75 285 THR A C 1
ATOM 2210 O O . THR A 1 285 ? -10.735 -11.297 17.429 1.00 94.75 285 THR A O 1
ATOM 2213 N N . VAL A 1 286 ? -12.399 -12.776 17.165 1.00 96.69 286 VAL A N 1
ATOM 2214 C CA . VAL A 1 286 ? -12.975 -12.163 15.971 1.00 96.69 286 VAL A CA 1
ATOM 2215 C C . VAL A 1 286 ? -14.344 -11.623 16.345 1.00 96.69 286 VAL A C 1
ATOM 2217 O O . VAL A 1 286 ? -15.176 -12.366 16.882 1.00 96.69 286 VAL A O 1
ATOM 2220 N N . ILE A 1 287 ? -14.591 -10.355 16.037 1.00 97.62 287 ILE A N 1
ATOM 2221 C CA . ILE A 1 287 ? -15.888 -9.707 16.225 1.00 97.62 287 ILE A CA 1
ATOM 2222 C C . ILE A 1 287 ? -16.483 -9.270 14.889 1.00 97.62 287 ILE A C 1
ATOM 2224 O O . ILE A 1 287 ? -15.759 -8.938 13.953 1.00 97.62 287 ILE A O 1
ATOM 2228 N N . ALA A 1 288 ? -17.808 -9.238 14.804 1.00 97.62 288 ALA A N 1
ATOM 2229 C CA . ALA A 1 288 ? -18.527 -8.733 13.638 1.00 97.62 288 ALA A CA 1
ATOM 2230 C C . ALA A 1 288 ? -19.899 -8.167 14.023 1.00 97.62 288 ALA A C 1
ATOM 2232 O O . ALA A 1 288 ? -20.438 -8.499 15.080 1.00 97.62 288 ALA A O 1
ATOM 2233 N N . GLY A 1 289 ? -20.480 -7.359 13.133 1.00 96.75 289 GLY A N 1
ATOM 2234 C CA . GLY A 1 289 ? -21.858 -6.872 13.234 1.00 96.75 289 GLY A CA 1
ATOM 2235 C C . GLY A 1 289 ? -22.011 -5.451 13.782 1.00 96.75 289 GLY A C 1
ATOM 2236 O O . GLY A 1 289 ? -21.036 -4.762 14.085 1.00 96.75 289 GLY A O 1
ATOM 2237 N N . VAL A 1 290 ? -23.270 -5.020 13.890 1.00 97.88 290 VAL A N 1
ATOM 2238 C CA . VAL A 1 290 ? -23.688 -3.698 14.378 1.00 97.88 290 VAL A CA 1
ATOM 2239 C C . VAL A 1 290 ? -24.825 -3.890 15.395 1.00 97.88 290 VAL A C 1
ATOM 2241 O O . VAL A 1 290 ? -25.946 -4.194 14.991 1.00 97.88 290 VAL A O 1
ATOM 2244 N N . PRO A 1 291 ? -24.570 -3.757 16.711 1.00 97.12 291 PRO A N 1
ATOM 2245 C CA . PRO A 1 291 ? -23.253 -3.609 17.333 1.00 97.12 291 PRO A CA 1
ATOM 2246 C C . PRO A 1 291 ? -22.409 -4.885 17.198 1.00 97.12 291 PRO A C 1
ATOM 2248 O O . PRO A 1 291 ? -22.947 -5.993 17.114 1.00 97.12 291 PRO A O 1
ATOM 2251 N N . ALA A 1 292 ? -21.087 -4.726 17.207 1.00 97.56 292 ALA A N 1
ATOM 2252 C CA . ALA A 1 292 ? -20.154 -5.831 17.057 1.00 97.56 292 ALA A CA 1
ATOM 2253 C C . ALA A 1 292 ? -20.230 -6.806 18.243 1.00 97.56 292 ALA A C 1
ATOM 2255 O O . ALA A 1 292 ? -20.291 -6.401 19.407 1.00 97.56 292 ALA A O 1
ATOM 2256 N N . LYS A 1 293 ? -20.211 -8.106 17.946 1.00 97.38 293 LYS A N 1
ATOM 2257 C CA . LYS A 1 293 ? -20.199 -9.196 18.931 1.00 97.38 293 LYS A CA 1
ATOM 2258 C C . LYS A 1 293 ? -19.103 -10.193 18.588 1.00 97.38 293 LYS A C 1
ATOM 2260 O O . LYS A 1 293 ? -18.766 -10.357 17.418 1.00 97.38 293 LYS A O 1
ATOM 2265 N N . VAL A 1 294 ? -18.577 -10.878 19.603 1.00 96.38 294 VAL A N 1
ATOM 2266 C CA . VAL A 1 294 ? -17.638 -11.991 19.410 1.00 96.38 294 VAL A CA 1
ATOM 2267 C C . VAL A 1 294 ? -18.327 -13.103 18.626 1.00 96.38 294 VAL A C 1
ATOM 2269 O O . VAL A 1 294 ? -19.352 -13.624 19.058 1.00 96.38 294 VAL A O 1
ATOM 2272 N N . ILE A 1 295 ? -17.746 -13.456 17.481 1.00 94.81 295 ILE A N 1
ATOM 2273 C CA . ILE A 1 295 ? -18.206 -14.549 16.614 1.00 94.81 295 ILE A CA 1
ATOM 2274 C C . ILE A 1 295 ? -17.268 -15.755 16.658 1.00 94.81 295 ILE A C 1
ATOM 2276 O O . ILE A 1 295 ? -17.671 -16.865 16.323 1.00 94.81 295 ILE A O 1
ATOM 2280 N N . LYS A 1 296 ? -16.015 -15.552 17.076 1.00 87.00 296 LYS A N 1
ATOM 2281 C CA . LYS A 1 296 ? -15.016 -16.613 17.199 1.00 87.00 296 LYS A CA 1
ATOM 2282 C C . LYS A 1 296 ? -13.983 -16.239 18.260 1.00 87.00 296 LYS A C 1
ATOM 2284 O O . LYS A 1 296 ? -13.560 -15.087 18.331 1.00 87.00 296 LYS A O 1
ATOM 2289 N N . LYS A 1 297 ? -13.543 -17.219 19.050 1.00 86.00 297 LYS A N 1
ATOM 2290 C CA . LYS A 1 297 ? -12.277 -17.138 19.790 1.00 86.00 297 LYS A CA 1
ATOM 2291 C C . LYS A 1 297 ? -11.178 -17.711 18.898 1.00 86.00 297 LYS A C 1
ATOM 2293 O O . LYS A 1 297 ? -11.357 -18.772 18.302 1.00 86.00 297 LYS A O 1
ATOM 2298 N N . SER A 1 298 ? -10.087 -16.981 18.742 1.00 64.31 298 SER A N 1
ATOM 2299 C CA . SER A 1 298 ? -8.912 -17.437 18.013 1.00 64.31 298 SER A CA 1
ATOM 2300 C C . SER A 1 298 ? -8.186 -18.454 18.890 1.00 64.31 298 SER A C 1
ATOM 2302 O O . SER A 1 298 ? -7.447 -18.072 19.789 1.00 64.31 298 SER A O 1
ATOM 2304 N N . GLU A 1 299 ? -8.441 -19.746 18.683 1.00 59.03 299 GLU A N 1
ATOM 2305 C CA . GLU A 1 299 ? -7.568 -20.793 19.221 1.00 59.03 299 GLU A CA 1
ATOM 2306 C C . GLU A 1 299 ? -6.292 -20.885 18.373 1.00 59.03 299 GLU A C 1
ATOM 2308 O O . GLU A 1 299 ? -6.324 -20.667 17.154 1.00 59.03 299 GLU A O 1
ATOM 2313 N N . GLU A 1 300 ? -5.167 -21.183 19.029 1.00 50.16 300 GLU A N 1
ATOM 2314 C CA . GLU A 1 300 ? -3.873 -21.394 18.383 1.00 50.16 300 GLU A CA 1
ATOM 2315 C C . GLU A 1 300 ? -4.009 -22.420 17.241 1.00 50.16 300 GLU A C 1
ATOM 2317 O O . GLU A 1 300 ? -4.501 -23.530 17.428 1.00 50.16 300 GLU A O 1
ATOM 2322 N N . ASN A 1 301 ? -3.527 -22.038 16.055 1.00 43.12 301 ASN A N 1
ATOM 2323 C CA . ASN A 1 301 ? -3.269 -22.885 14.880 1.00 43.12 301 ASN A CA 1
ATOM 2324 C C . ASN A 1 301 ? -4.350 -23.130 13.814 1.00 43.12 301 ASN A C 1
ATOM 2326 O O . ASN A 1 301 ? -4.085 -23.952 12.943 1.00 43.12 301 ASN A O 1
ATOM 2330 N N . ASN A 1 302 ? -5.478 -22.410 13.731 1.00 45.12 302 ASN A N 1
ATOM 2331 C CA . ASN A 1 302 ? -6.259 -22.417 12.472 1.00 45.12 302 ASN A CA 1
ATOM 2332 C C . ASN A 1 302 ? -7.127 -21.164 12.250 1.00 45.12 302 ASN A C 1
ATOM 2334 O O . ASN A 1 302 ? -8.297 -21.075 12.648 1.00 45.12 302 ASN A O 1
ATOM 2338 N N . MET A 1 303 ? -6.560 -20.197 11.525 1.00 46.56 303 MET A N 1
ATOM 2339 C CA . MET A 1 303 ? -7.237 -18.972 11.103 1.00 46.56 303 MET A CA 1
ATOM 2340 C C . MET A 1 303 ? -7.308 -18.894 9.576 1.00 46.56 303 MET A C 1
ATOM 2342 O O . MET A 1 303 ? -6.503 -18.240 8.926 1.00 46.56 303 MET A O 1
ATOM 2346 N N . SER A 1 304 ? -8.316 -19.541 8.991 1.00 47.78 304 SER A N 1
ATOM 2347 C CA . SER A 1 304 ? -8.883 -19.088 7.720 1.00 47.78 304 SER A CA 1
ATOM 2348 C C . SER A 1 304 ? -10.115 -18.243 8.028 1.00 47.78 304 SER A C 1
ATOM 2350 O O . SER A 1 304 ? -10.994 -18.701 8.764 1.00 47.78 304 SER A O 1
ATOM 2352 N N . PHE A 1 305 ? -10.211 -17.039 7.453 1.00 44.97 305 PHE A N 1
ATOM 2353 C CA . PHE A 1 305 ? -11.504 -16.379 7.280 1.00 44.97 305 PHE A CA 1
ATOM 2354 C C . PHE A 1 305 ? -12.342 -17.346 6.444 1.00 44.97 305 PHE A C 1
ATOM 2356 O O . PHE A 1 305 ? -12.097 -17.518 5.248 1.00 44.97 305 PHE A O 1
ATOM 2363 N N . GLY A 1 306 ? -13.260 -18.066 7.086 1.00 40.84 306 GLY A N 1
ATOM 2364 C CA . GLY A 1 306 ? -14.283 -18.781 6.355 1.00 40.84 306 GLY A CA 1
ATOM 2365 C C . GLY A 1 306 ? -15.096 -17.712 5.649 1.00 40.84 306 GLY A C 1
ATOM 2366 O O . GLY A 1 306 ? -15.953 -17.090 6.271 1.00 40.84 306 GLY A O 1
ATOM 2367 N N . TYR A 1 307 ? -14.818 -17.463 4.366 1.00 35.81 307 TYR A N 1
ATOM 2368 C CA . TYR A 1 307 ? -15.888 -17.029 3.482 1.00 35.81 307 TYR A CA 1
ATOM 2369 C C . TYR A 1 307 ? -17.027 -17.989 3.769 1.00 35.81 307 TYR A C 1
ATOM 2371 O O . TYR A 1 307 ? -16.794 -19.198 3.721 1.00 35.81 307 TYR A O 1
ATOM 2379 N N . ILE A 1 308 ? -18.168 -17.432 4.179 1.00 37.44 308 ILE A N 1
ATOM 2380 C CA . ILE A 1 308 ? -19.426 -18.133 4.420 1.00 37.44 308 ILE A CA 1
ATOM 2381 C C . ILE A 1 308 ? -19.446 -19.341 3.490 1.00 37.44 308 ILE A C 1
ATOM 2383 O O . ILE A 1 308 ? -19.518 -19.173 2.270 1.00 37.44 308 ILE A O 1
ATOM 2387 N N . THR A 1 309 ? -19.272 -20.546 4.039 1.00 33.28 309 THR A N 1
ATOM 2388 C CA . THR A 1 309 ? -19.606 -21.750 3.291 1.00 33.28 309 THR A CA 1
ATOM 2389 C C . THR A 1 309 ? -21.029 -21.493 2.820 1.00 33.28 309 THR A C 1
ATOM 2391 O O . THR A 1 309 ? -21.867 -21.198 3.680 1.00 33.28 309 THR A O 1
ATOM 2394 N N . PRO A 1 310 ? -21.302 -21.464 1.500 1.00 31.84 310 PRO A N 1
ATOM 2395 C CA . PRO A 1 310 ? -22.655 -21.226 1.029 1.00 31.84 310 PRO A CA 1
ATOM 2396 C C . PRO A 1 310 ? -23.533 -22.201 1.793 1.00 31.84 310 PRO A C 1
ATOM 2398 O O . PRO A 1 310 ? -23.168 -23.377 1.873 1.00 31.84 310 PRO A O 1
ATOM 2401 N N . LEU A 1 311 ? -24.584 -21.673 2.438 1.00 35.41 311 LEU A N 1
ATOM 2402 C CA . LEU A 1 311 ? -25.612 -22.457 3.115 1.00 35.41 311 LEU A CA 1
ATOM 2403 C C . LEU A 1 311 ? -25.795 -23.726 2.295 1.00 35.41 311 LEU A C 1
ATOM 2405 O O . LEU A 1 311 ? -26.209 -23.650 1.136 1.00 35.41 311 LEU A O 1
ATOM 2409 N N . SER A 1 312 ? -25.356 -24.860 2.850 1.00 35.34 312 SER A N 1
ATOM 2410 C CA . SER A 1 312 ? -25.583 -26.153 2.231 1.00 35.34 312 SER A CA 1
ATOM 2411 C C . SER A 1 312 ? -27.060 -26.176 1.902 1.00 35.34 312 SER A C 1
ATOM 2413 O O . SER A 1 312 ? -27.880 -25.939 2.791 1.00 35.34 312 SER A O 1
ATOM 2415 N N . ALA A 1 313 ? -27.364 -26.334 0.619 1.00 37.53 313 ALA A N 1
ATOM 2416 C CA . ALA A 1 313 ? -28.712 -26.364 0.110 1.00 37.53 313 ALA A CA 1
ATOM 2417 C C . ALA A 1 313 ? -29.477 -27.494 0.810 1.00 37.53 313 ALA A C 1
ATOM 2419 O O . ALA A 1 313 ? -29.517 -28.618 0.323 1.00 37.53 313 ALA A O 1
ATOM 2420 N N . ASN A 1 314 ? -30.102 -27.186 1.945 1.00 34.50 314 ASN A N 1
ATOM 2421 C CA . ASN A 1 314 ? -31.257 -27.910 2.440 1.00 34.50 314 ASN A CA 1
ATOM 2422 C C . ASN A 1 314 ? -32.442 -27.417 1.614 1.00 34.50 314 ASN A C 1
ATOM 2424 O O . ASN A 1 314 ? -33.284 -26.651 2.070 1.00 34.50 314 ASN A O 1
ATOM 2428 N N . VAL A 1 315 ? -32.438 -27.814 0.343 1.00 37.12 315 VAL A N 1
ATOM 2429 C CA . VAL A 1 315 ? -33.676 -27.997 -0.397 1.00 37.12 315 VAL A CA 1
ATOM 2430 C C . VAL A 1 315 ? -34.142 -29.386 0.013 1.00 37.12 315 VAL A C 1
ATOM 2432 O O . VAL A 1 315 ? -33.704 -30.389 -0.549 1.00 37.12 315 VAL A O 1
ATOM 2435 N N . GLU A 1 316 ? -34.951 -29.434 1.069 1.00 35.25 316 GLU A N 1
ATOM 2436 C CA . GLU A 1 316 ? -35.792 -30.597 1.335 1.00 35.25 316 GLU A CA 1
ATOM 2437 C C . GLU A 1 316 ? -36.684 -30.815 0.101 1.00 35.25 316 GLU A C 1
ATOM 2439 O O . GLU A 1 316 ? -37.304 -29.876 -0.407 1.00 35.25 316 GLU A O 1
ATOM 2444 N N . ARG A 1 317 ? -36.654 -32.041 -0.428 1.00 37.31 317 ARG A N 1
ATOM 2445 C CA . ARG A 1 317 ? -37.686 -32.580 -1.316 1.00 37.31 317 ARG A CA 1
ATOM 2446 C C . ARG A 1 317 ? -38.748 -33.253 -0.470 1.00 37.31 317 ARG A C 1
ATOM 2448 O O . ARG A 1 317 ? -38.341 -33.896 0.523 1.00 37.31 317 ARG A O 1
#

Foldseek 3Di:
DVPVVVVVVVVPPVVPDPDPPPPPPPLPPPVVLLVVVVCCLQPVQLPVVLVVCVVPPPDPDPCSVLVSLLSSLVSLVVVLVVLVVPPVVSCSNNNDVSSVVSSVVSNVSSLVSLVSSCVSCVPDDPVVNVVSVVVNVVSVVVVVCCVVPVPVVVVQPPCVVQVVLCVQLVHRDDPLEAAADDEEEPRSVLEAEEHNEYAYYQEYHPAPLHEYEYYQEYHEYNEYEEQWAADPPPVRRPDIDGAYEAEDANEYEEACEYEYHNEYEAAVEYEYHNEYDPHYHYHQFYWYDVPIDTPDRRDPDDDDPPPPPPPPPPPPD

Mean predicted aligned error: 16.05 Å

pLDDT: mean 80.29, std 20.69, range [31.84, 98.88]

Organism: NCBI:txid525341

Radius of gyration: 31.27 Å; Cα contacts (8 Å, |Δi|>4): 504; chains: 1; bounding box: 69×73×82 Å

InterPro domains:
  IPR001451 Hexapeptide repeat [PF00132] (245-278)
  IPR011004 Trimeric LpxA-like superfamily [SSF51161] (105-303)
  IPR018357 Hexapeptide transferase, conserved site [PS00101] (253-281)
  IPR051159 Hexapeptide-repeat containing acetyltransferases [PTHR23416] (157-302)

Nearest PDB structures (foldseek):
  1kqa-assembly1_A  TM=8.508E-01  e=6.932E-12  Escherichia coli
  3jqy-assembly1_A  TM=8.488E-01  e=5.049E-08  Escherichia coli
  3jqy-assembly1_C  TM=8.500E-01  e=5.342E-08  Escherichia coli
  3vbk-assembly1_E  TM=6.950E-01  e=1.733E-08  Bacillus cereus SJ1
  3fsb-assembly1_A  TM=6.416E-01  e=2.747E-06  Thermoanaerobacterium thermosaccharolyticum